Protein AF-A0A5B7E4V7-F1 (afdb_monomer)

Foldseek 3Di:
DDDDDDDDDDPPPVPPALFAPDAQDPVLLVLLLVVLVVCVVLPDLQSLLLSLLLCVLSVHDDPPLVVSLVSLQVLDDQPDALQSLLSSLSSCVSSVRQHAQDPNNLVRLVVLLAAPHALVSLLSSLNSCLSNVHDDPLVSSLVNLVNNCVVPVALQSLLSSLSSLLSDDDDPVVSLVCLVVSLVQWDDDPVQATDHPVAQQSLLSSVLSQCSNCVSVVHDRPADSSHVNRHLNRNVVVSVVDSRSSSRHDSVNRDPPDSHPPPDPPDDDD

Mean predicted aligned error: 9.3 Å

Sequence (270 aa):
MGARALVILALLGVSSALSPSTYLTPGDKERLKLVLEPAWSLSDLAQVLYASAGYKHLGQPIPNVQGVCNFVKSSVSDGVTVETLFLASSAGKALGCPIEASASSVQAVSEAIREGASSQELFHAVTAASNLGVDLDAAKVLRATQMALKKDDSVLSLGYAFHVGAQLRGEVGSIFERIEDAVVQADEVDGRMLQFEGGLSITALVLSGAYKLAEASNKAPPIKPDQAVKFANYLMSRKFHVPVAITLASNVAVSAEAPQVQVSEDFCYS

Secondary structure (DSSP, 8-state):
--------------------S----HHHHHHHHHHHGGGGG---HHHHHHHHHHHHHHTPPPTTHHHHHHHHHHT--TT--HHHHHHHHHHHHHHT-PPP--HHHHHHHHHHSSTT--HHHHHHHHHHHHHTTPPP-HHHHHHHHHHHHHH--SHHHHHHHHHHHTT-SS--HHHHTHHHHHHTTPEEETTTEEE-TTHHHHHHHHHHHHHHHHHHTTS--S--HHHHHHHHHHHHHTGGG-SSHHHH--GGGT-TT--S-------S--

pLDDT: mean 82.18, std 21.37, range [21.05, 98.56]

Solvent-accessible surface area (backbone atoms only — not comparable to full-atom values): 15430 Å² total; per-residue (Å²): 140,84,82,86,80,84,86,79,81,79,80,79,72,79,77,77,71,85,55,52,88,67,79,86,47,75,69,53,51,51,54,46,48,62,72,36,53,69,28,77,73,70,83,46,63,64,47,37,24,34,28,39,32,32,30,58,67,69,73,44,85,72,76,62,55,66,61,52,42,50,53,41,52,69,65,63,58,90,83,62,53,52,62,52,43,22,37,32,27,51,25,19,62,54,68,74,32,87,55,82,66,47,74,61,55,53,49,52,26,56,65,47,58,37,74,84,35,49,29,62,54,36,30,31,16,52,51,21,28,56,59,45,69,48,88,73,60,44,69,62,51,49,52,18,46,55,52,18,44,73,77,41,71,48,60,63,34,47,15,28,42,25,50,43,49,35,71,49,80,75,94,45,62,85,61,57,62,45,44,43,64,44,58,73,62,44,46,75,47,96,89,57,22,35,40,33,81,82,39,68,54,41,35,22,39,28,52,28,10,36,50,45,27,16,57,66,66,77,45,82,53,79,62,55,73,70,55,50,31,14,33,45,31,40,57,53,77,42,62,90,75,52,67,61,32,51,50,45,42,50,73,90,80,69,55,83,91,55,84,54,89,69,91,66,85,82,87,71,90,131

Structure (mmCIF, N/CA/C/O backbone):
data_AF-A0A5B7E4V7-F1
#
_entry.id   AF-A0A5B7E4V7-F1
#
loop_
_atom_site.group_PDB
_atom_site.id
_atom_site.type_symbol
_atom_site.label_atom_id
_atom_site.label_alt_id
_atom_site.label_comp_id
_atom_site.label_asym_id
_atom_site.label_entity_id
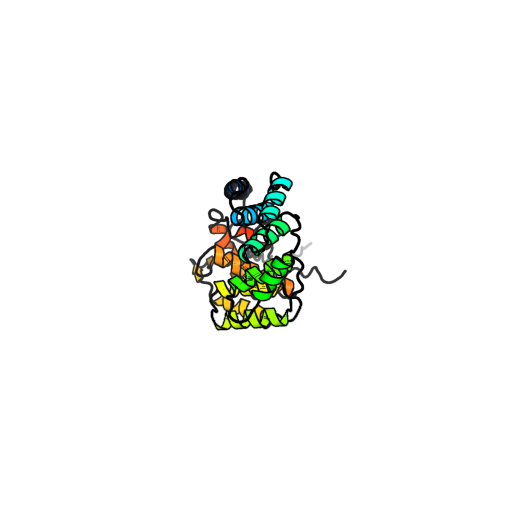_atom_site.label_seq_id
_atom_site.pdbx_PDB_ins_code
_atom_site.Cartn_x
_atom_site.Cartn_y
_atom_site.Cartn_z
_atom_site.occupancy
_atom_site.B_iso_or_equiv
_atom_site.auth_seq_id
_atom_site.auth_comp_id
_atom_site.auth_asym_id
_atom_site.auth_atom_id
_atom_site.pdbx_PDB_model_num
ATOM 1 N N . MET A 1 1 ? 60.991 -33.009 -26.012 1.00 41.84 1 MET A N 1
ATOM 2 C CA . MET A 1 1 ? 60.466 -31.630 -26.131 1.00 41.84 1 MET A CA 1
ATOM 3 C C . MET A 1 1 ? 59.353 -31.654 -27.162 1.00 41.84 1 MET A C 1
ATOM 5 O O . MET A 1 1 ? 59.584 -32.151 -28.251 1.00 41.84 1 MET A O 1
ATOM 9 N N . GLY A 1 2 ? 58.153 -31.212 -26.799 1.00 38.31 2 GLY A N 1
ATOM 10 C CA . GLY A 1 2 ? 56.980 -31.221 -27.678 1.00 38.31 2 GLY A CA 1
ATOM 11 C C . GLY A 1 2 ? 55.739 -30.929 -26.849 1.00 38.31 2 GLY A C 1
ATOM 12 O O . GLY A 1 2 ? 55.068 -31.844 -26.386 1.00 38.31 2 GLY A O 1
ATOM 13 N N . ALA A 1 3 ? 55.552 -29.651 -26.531 1.00 41.19 3 ALA A N 1
ATOM 14 C CA . ALA A 1 3 ? 54.543 -29.165 -25.605 1.00 41.19 3 ALA A CA 1
ATOM 15 C C . ALA A 1 3 ? 53.118 -29.389 -26.135 1.00 41.19 3 ALA A C 1
ATOM 17 O O . ALA A 1 3 ? 52.818 -29.151 -27.302 1.00 41.19 3 ALA A O 1
ATOM 18 N N . ARG A 1 4 ? 52.252 -29.825 -25.219 1.00 47.44 4 ARG A N 1
ATOM 19 C CA . ARG A 1 4 ? 50.795 -29.883 -25.342 1.00 47.44 4 ARG A CA 1
ATOM 20 C C . ARG A 1 4 ? 50.240 -28.477 -25.593 1.00 47.44 4 ARG A C 1
ATOM 22 O O . ARG A 1 4 ? 50.533 -27.578 -24.811 1.00 47.44 4 ARG A O 1
ATOM 29 N N . ALA A 1 5 ? 49.383 -28.312 -26.594 1.00 44.31 5 ALA A N 1
ATOM 30 C CA . ALA A 1 5 ? 48.524 -27.137 -26.722 1.00 44.31 5 ALA A CA 1
ATOM 31 C C . ALA A 1 5 ? 47.062 -27.602 -26.761 1.00 44.31 5 ALA A C 1
ATOM 33 O O . ALA A 1 5 ? 46.533 -27.971 -27.805 1.00 44.31 5 ALA A O 1
ATOM 34 N N . LEU A 1 6 ? 46.436 -27.641 -25.582 1.00 44.75 6 LEU A N 1
ATOM 35 C CA . LEU A 1 6 ? 44.986 -27.720 -25.426 1.00 44.75 6 LEU A CA 1
ATOM 36 C C . LEU A 1 6 ? 44.428 -26.317 -25.680 1.00 44.75 6 LEU A C 1
ATOM 38 O O . LEU A 1 6 ? 44.678 -25.401 -24.899 1.00 44.75 6 LEU A O 1
ATOM 42 N N . VAL A 1 7 ? 43.688 -26.145 -26.772 1.00 45.53 7 VAL A N 1
ATOM 43 C CA . VAL A 1 7 ? 42.907 -24.931 -27.025 1.00 45.53 7 VAL A CA 1
ATOM 44 C C . VAL A 1 7 ? 41.609 -25.053 -26.227 1.00 45.53 7 VAL A C 1
ATOM 46 O O . VAL A 1 7 ? 40.693 -25.765 -26.627 1.00 45.53 7 VAL A O 1
ATOM 49 N N . ILE A 1 8 ? 41.546 -24.392 -25.070 1.00 47.69 8 ILE A N 1
ATOM 50 C CA . ILE A 1 8 ? 40.303 -24.184 -24.321 1.00 47.69 8 ILE A CA 1
ATOM 51 C C . ILE A 1 8 ? 39.693 -22.883 -24.846 1.00 47.69 8 ILE A C 1
ATOM 53 O O . ILE A 1 8 ? 40.168 -21.793 -24.534 1.00 47.69 8 ILE A O 1
ATOM 57 N N . LEU A 1 9 ? 38.664 -23.002 -25.684 1.00 46.16 9 LEU A N 1
ATOM 58 C CA . LEU A 1 9 ? 37.866 -21.870 -26.141 1.00 46.16 9 LEU A CA 1
ATOM 59 C C . LEU A 1 9 ? 36.923 -21.466 -24.996 1.00 46.16 9 LEU A C 1
ATOM 61 O O . LEU A 1 9 ? 35.917 -22.128 -24.745 1.00 46.16 9 LEU A O 1
ATOM 65 N N . ALA A 1 10 ? 37.278 -20.412 -24.262 1.00 47.72 10 ALA A N 1
ATOM 66 C CA . ALA A 1 10 ? 36.419 -19.832 -23.239 1.00 47.72 10 ALA A CA 1
ATOM 67 C C . ALA A 1 10 ? 35.203 -19.168 -23.908 1.00 47.72 10 ALA A C 1
ATOM 69 O O . ALA A 1 10 ? 35.312 -18.102 -24.513 1.00 47.72 10 ALA A O 1
ATOM 70 N N . LEU A 1 11 ? 34.037 -19.808 -23.795 1.00 43.06 11 LEU A N 1
ATOM 71 C CA . LEU A 1 11 ? 32.738 -19.179 -24.016 1.00 43.06 11 LEU A CA 1
ATOM 72 C C . LEU A 1 11 ? 32.536 -18.119 -22.925 1.00 43.06 11 LEU A C 1
ATOM 74 O O . LEU A 1 11 ? 31.994 -18.400 -21.859 1.00 43.06 11 LEU A O 1
ATOM 78 N N . LEU A 1 12 ? 32.983 -16.891 -23.188 1.00 44.53 12 LEU A N 1
ATOM 79 C CA . LEU A 1 12 ? 32.498 -15.707 -22.485 1.00 44.53 12 LEU A CA 1
ATOM 80 C C . LEU A 1 12 ? 31.056 -15.470 -22.945 1.00 44.53 12 LEU A C 1
ATOM 82 O O . LEU A 1 12 ? 30.785 -14.650 -23.820 1.00 44.53 12 LEU A O 1
ATOM 86 N N . GLY A 1 13 ? 30.126 -16.248 -22.391 1.00 45.84 13 GLY A N 1
ATOM 87 C CA . GLY A 1 13 ? 28.720 -15.890 -22.416 1.00 45.84 13 GLY A CA 1
ATOM 88 C C . GLY A 1 13 ? 28.590 -14.569 -21.677 1.00 45.84 13 GLY A C 1
ATOM 89 O O . GLY A 1 13 ? 28.833 -14.509 -20.474 1.00 45.84 13 GLY A O 1
ATOM 90 N N . VAL A 1 14 ? 28.268 -13.501 -22.404 1.00 43.84 14 VAL A N 1
ATOM 91 C CA . VAL A 1 14 ? 27.880 -12.231 -21.797 1.00 43.84 14 VAL A CA 1
ATOM 92 C C . VAL A 1 14 ? 26.582 -12.533 -21.059 1.00 43.84 14 VAL A C 1
ATOM 94 O O . VAL A 1 14 ? 25.518 -12.617 -21.668 1.00 43.84 14 VAL A O 1
ATOM 97 N N . SER A 1 15 ? 26.669 -12.805 -19.760 1.00 43.03 15 SER A N 1
ATOM 98 C CA . SER A 1 15 ? 25.505 -12.833 -18.894 1.00 43.03 15 SER A CA 1
ATOM 99 C C . SER A 1 15 ? 24.959 -11.412 -18.890 1.00 43.03 15 SER A C 1
ATOM 101 O O . SER A 1 15 ? 25.423 -10.541 -18.157 1.00 43.03 15 SER A O 1
ATOM 103 N N . SER A 1 16 ? 24.011 -11.137 -19.785 1.00 47.19 16 SER A N 1
ATOM 104 C CA . SER A 1 16 ? 23.181 -9.945 -19.700 1.00 47.19 16 SER A CA 1
ATOM 105 C C . SER A 1 16 ? 22.380 -10.084 -18.414 1.00 47.19 16 SER A C 1
ATOM 107 O O . SER A 1 16 ? 21.319 -10.704 -18.394 1.00 47.19 16 SER A O 1
ATOM 109 N N . ALA A 1 17 ? 22.946 -9.601 -17.309 1.00 57.88 17 ALA A N 1
ATOM 110 C CA . ALA A 1 17 ? 22.232 -9.518 -16.054 1.00 57.88 17 ALA A CA 1
ATOM 111 C C . ALA A 1 17 ? 20.962 -8.702 -16.318 1.00 57.88 17 ALA A C 1
ATOM 113 O O . ALA A 1 17 ? 21.030 -7.599 -16.863 1.00 57.88 17 ALA A O 1
ATOM 114 N N . LEU A 1 18 ? 19.809 -9.283 -15.988 1.00 58.91 18 LEU A N 1
ATOM 115 C CA . LEU A 1 18 ? 18.517 -8.609 -15.998 1.00 58.91 18 LEU A CA 1
ATOM 116 C C . LEU A 1 18 ? 18.552 -7.526 -14.913 1.00 58.91 18 LEU A C 1
ATOM 118 O O . LEU A 1 18 ? 18.171 -7.767 -13.771 1.00 58.91 18 LEU A O 1
ATOM 122 N N . SER A 1 19 ? 19.081 -6.354 -15.257 1.00 65.50 19 SER A N 1
ATOM 123 C CA . SER A 1 19 ? 19.175 -5.202 -14.368 1.00 65.50 19 SER A CA 1
ATOM 124 C C . SER A 1 19 ? 18.366 -4.023 -14.917 1.00 65.50 19 SER A C 1
ATOM 126 O O . SER A 1 19 ? 18.231 -3.869 -16.136 1.00 65.50 19 SER A O 1
ATOM 128 N N . PRO A 1 20 ? 17.797 -3.181 -14.035 1.00 73.12 20 PRO A N 1
ATOM 129 C CA . PRO A 1 20 ? 17.151 -1.947 -14.457 1.00 73.12 20 PRO A CA 1
ATOM 130 C C . PRO A 1 20 ? 18.110 -1.049 -15.246 1.00 73.12 20 PRO A C 1
ATOM 132 O O . PRO A 1 20 ? 19.308 -0.987 -14.968 1.00 73.12 20 PRO A O 1
ATOM 135 N N . SER A 1 21 ? 17.576 -0.281 -16.195 1.00 73.94 21 SER A N 1
ATOM 136 C CA . SER A 1 21 ? 18.364 0.599 -17.066 1.00 73.94 21 SER A CA 1
ATOM 137 C C . SER A 1 21 ? 18.964 1.811 -16.343 1.00 73.94 21 SER A C 1
ATOM 139 O O . SER A 1 21 ? 19.786 2.527 -16.911 1.00 73.94 21 SER A O 1
ATOM 141 N N . THR A 1 22 ? 18.521 2.103 -15.118 1.00 76.25 22 THR A N 1
ATOM 142 C CA . THR A 1 22 ? 19.027 3.199 -14.282 1.00 76.25 22 THR A CA 1
ATOM 143 C C . THR A 1 22 ? 18.689 2.961 -12.804 1.00 76.25 22 THR A C 1
ATOM 145 O O . THR A 1 22 ? 17.877 2.098 -12.479 1.00 76.25 22 THR A O 1
ATOM 148 N N . TYR A 1 23 ? 19.297 3.741 -11.911 1.00 74.88 23 TYR A N 1
ATOM 149 C CA . TYR A 1 23 ? 19.128 3.672 -10.456 1.00 74.88 23 TYR A CA 1
ATOM 150 C C . TYR A 1 23 ? 19.022 5.082 -9.847 1.00 74.88 23 TYR A C 1
ATOM 152 O O . TYR A 1 23 ? 19.273 6.087 -10.520 1.00 74.88 23 TYR A O 1
ATOM 160 N N . LEU A 1 24 ? 18.621 5.169 -8.573 1.00 76.31 24 LEU A N 1
ATOM 161 C CA . L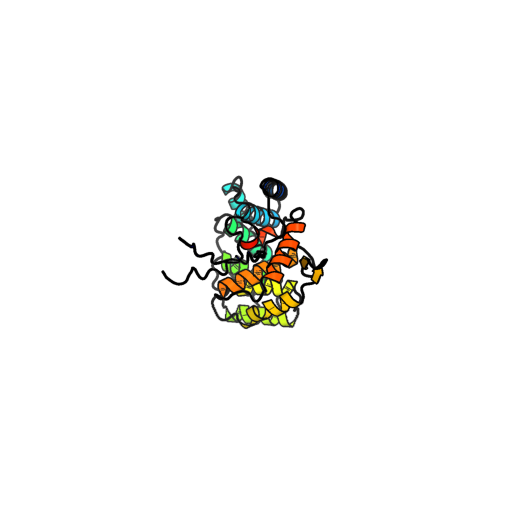EU A 1 24 ? 18.560 6.440 -7.845 1.00 76.31 24 LEU A CA 1
ATOM 162 C C . LEU A 1 24 ? 19.970 6.903 -7.470 1.00 76.31 24 LEU A C 1
ATOM 164 O O . LEU A 1 24 ? 20.657 6.270 -6.668 1.00 76.31 24 LEU A O 1
ATOM 168 N N . THR A 1 25 ? 20.389 8.034 -8.026 1.00 83.12 25 THR A N 1
ATOM 169 C CA . THR A 1 25 ? 21.641 8.698 -7.648 1.00 83.12 25 THR A CA 1
ATOM 170 C C . THR A 1 25 ? 21.480 9.457 -6.322 1.00 83.12 25 THR A C 1
ATOM 172 O O . THR A 1 25 ? 20.354 9.761 -5.919 1.00 83.12 25 THR A O 1
ATOM 175 N N . PRO A 1 26 ? 22.576 9.839 -5.639 1.00 83.94 26 PRO A N 1
ATOM 176 C CA . PRO A 1 26 ? 22.493 10.729 -4.479 1.00 83.94 26 PRO A CA 1
ATOM 177 C C . PRO A 1 26 ? 21.735 12.036 -4.767 1.00 83.94 26 PRO A C 1
ATOM 179 O O . PRO A 1 26 ? 20.928 12.469 -3.951 1.00 83.94 26 PRO A O 1
ATOM 182 N N . GLY A 1 27 ? 21.920 12.619 -5.958 1.00 85.06 27 GLY A N 1
ATOM 183 C CA . GLY A 1 27 ? 21.176 13.808 -6.386 1.00 85.06 27 GLY A CA 1
ATOM 184 C C . GLY A 1 27 ? 19.677 13.547 -6.577 1.00 85.06 27 GLY A C 1
ATOM 185 O O . GLY A 1 27 ? 18.858 14.393 -6.222 1.00 85.06 27 GLY A O 1
ATOM 186 N N . ASP A 1 28 ? 19.299 12.360 -7.068 1.00 82.12 28 ASP A N 1
ATOM 187 C CA . ASP A 1 28 ? 17.889 11.960 -7.134 1.00 82.12 28 ASP A CA 1
ATOM 188 C C . ASP A 1 28 ? 17.278 11.871 -5.730 1.00 82.12 28 ASP A C 1
ATOM 190 O O . ASP A 1 28 ? 16.178 12.379 -5.523 1.00 82.12 28 ASP A O 1
ATOM 194 N N . LYS A 1 29 ? 17.996 11.276 -4.766 1.00 82.44 29 LYS A N 1
ATOM 195 C CA . LYS A 1 29 ? 17.550 11.168 -3.367 1.00 82.44 29 LYS A CA 1
ATOM 196 C C . LYS A 1 29 ? 17.362 12.539 -2.714 1.00 82.44 29 LYS A C 1
ATOM 198 O O . LYS A 1 29 ? 16.340 12.750 -2.068 1.00 82.44 29 LYS A O 1
ATOM 203 N N . GLU A 1 30 ? 18.287 13.476 -2.927 1.00 86.12 30 GLU A N 1
ATOM 204 C CA . GLU A 1 30 ? 18.155 14.838 -2.389 1.00 86.12 30 GLU A CA 1
ATOM 205 C C . GLU A 1 30 ? 16.948 15.562 -2.990 1.00 86.12 30 GLU A C 1
ATOM 207 O O . GLU A 1 30 ? 16.149 16.158 -2.276 1.00 86.12 30 GLU A O 1
ATOM 212 N N . ARG A 1 31 ? 16.735 15.449 -4.303 1.00 84.25 31 ARG A N 1
ATOM 213 C CA . ARG A 1 31 ? 15.563 16.057 -4.940 1.00 84.25 31 ARG A CA 1
ATOM 214 C C . ARG A 1 31 ? 14.250 15.447 -4.438 1.00 84.25 31 ARG A C 1
ATOM 216 O O . ARG A 1 31 ? 13.274 16.169 -4.267 1.00 84.25 31 ARG A O 1
ATOM 223 N N . LEU A 1 32 ? 14.206 14.134 -4.213 1.00 83.62 32 LEU A N 1
ATOM 224 C CA . LEU A 1 32 ? 13.035 13.462 -3.638 1.00 83.62 32 LEU A CA 1
ATOM 225 C C . LEU A 1 32 ? 12.760 13.932 -2.210 1.00 83.62 32 LEU A C 1
ATOM 227 O O . LEU A 1 32 ? 11.612 14.195 -1.868 1.00 83.62 32 LEU A O 1
ATOM 231 N N . LYS A 1 33 ? 13.810 14.110 -1.406 1.00 86.31 33 LYS A N 1
ATOM 232 C CA . LYS A 1 33 ? 13.705 14.718 -0.080 1.00 86.31 33 LYS A CA 1
ATOM 233 C C . LYS A 1 33 ? 13.094 16.124 -0.161 1.00 86.31 33 LYS A C 1
ATOM 235 O O . LYS A 1 33 ? 12.119 16.370 0.538 1.00 86.31 33 LYS A O 1
ATOM 240 N N . LEU A 1 34 ? 13.566 16.994 -1.062 1.00 88.44 34 LEU A N 1
ATOM 241 C CA . LEU A 1 34 ? 13.011 18.349 -1.251 1.00 88.44 34 LEU A CA 1
ATOM 242 C C . LEU A 1 34 ? 11.511 18.350 -1.604 1.00 88.44 34 LEU A C 1
ATOM 244 O O . LEU A 1 34 ? 10.788 19.263 -1.222 1.00 88.44 34 LEU A O 1
ATOM 248 N N . VAL A 1 35 ? 11.021 17.329 -2.316 1.00 85.31 35 VAL A N 1
ATOM 249 C CA . VAL A 1 35 ? 9.583 17.177 -2.619 1.00 85.31 35 VAL A CA 1
ATOM 250 C C . VAL A 1 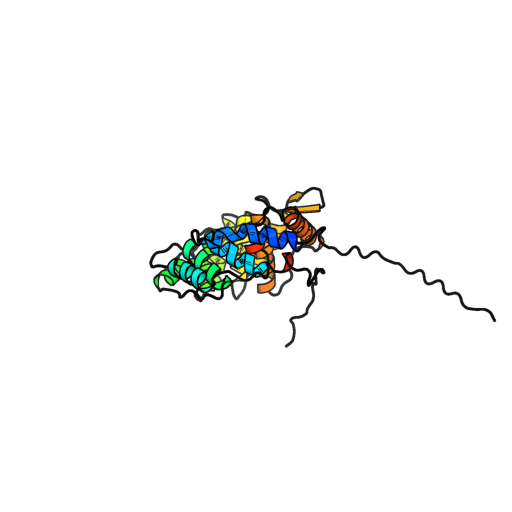35 ? 8.765 16.852 -1.363 1.00 85.31 35 VAL A C 1
ATOM 252 O O . VAL A 1 35 ? 7.595 17.217 -1.284 1.00 85.31 35 VAL A O 1
ATOM 255 N N . LEU A 1 36 ? 9.369 16.171 -0.390 1.00 88.00 36 LEU A N 1
ATOM 256 C CA . LEU A 1 36 ? 8.727 15.747 0.855 1.00 88.00 36 LEU A CA 1
ATOM 257 C C . LEU A 1 36 ? 8.867 16.784 1.983 1.00 88.00 36 LEU A C 1
ATOM 259 O O . LEU A 1 36 ? 8.077 16.761 2.922 1.00 88.00 36 LEU A O 1
ATOM 263 N N . GLU A 1 37 ? 9.830 17.707 1.892 1.00 90.62 37 GLU A N 1
ATOM 264 C CA . GLU A 1 37 ? 10.073 18.755 2.896 1.00 90.62 37 GLU A CA 1
ATOM 265 C C . GLU A 1 37 ? 8.847 19.611 3.268 1.00 90.62 37 GLU A C 1
ATOM 267 O O . GLU A 1 37 ? 8.680 19.888 4.460 1.00 90.62 37 GLU A O 1
ATOM 272 N N . PRO A 1 38 ? 7.957 20.005 2.332 1.00 90.88 38 PRO A N 1
ATOM 273 C CA . PRO A 1 38 ? 6.777 20.800 2.670 1.00 90.88 38 PRO A CA 1
ATOM 274 C C . PRO A 1 38 ? 5.846 20.140 3.693 1.00 90.88 38 PRO A C 1
ATOM 276 O O . PRO A 1 38 ? 5.180 20.853 4.437 1.00 90.88 38 PRO A O 1
ATOM 279 N N . ALA A 1 39 ? 5.832 18.805 3.792 1.00 91.25 39 ALA A N 1
ATOM 280 C CA . ALA A 1 39 ? 4.997 18.083 4.753 1.00 91.25 39 ALA A CA 1
ATOM 281 C C . ALA A 1 39 ? 5.331 18.421 6.217 1.00 91.25 39 ALA A C 1
ATOM 283 O O . ALA A 1 39 ? 4.497 18.255 7.110 1.00 91.25 39 ALA A O 1
ATOM 284 N N . TRP A 1 40 ? 6.543 18.920 6.479 1.00 94.25 40 TRP A N 1
ATOM 285 C CA . TRP A 1 40 ? 6.998 19.291 7.819 1.00 94.25 40 TRP A CA 1
ATOM 286 C C . TRP A 1 40 ? 6.436 20.625 8.319 1.00 94.25 40 TRP A C 1
ATOM 288 O O . TRP A 1 40 ? 6.704 21.000 9.458 1.00 94.25 40 TRP A O 1
ATOM 298 N N . SER A 1 41 ? 5.604 21.305 7.520 1.00 94.56 41 SER A N 1
ATOM 299 C CA . SER A 1 41 ? 4.704 22.354 8.016 1.00 94.56 41 SER A CA 1
ATOM 300 C C . SER A 1 41 ? 3.603 21.809 8.934 1.00 94.56 41 SER A C 1
ATOM 302 O O . SER A 1 41 ? 2.964 22.595 9.631 1.00 94.56 41 SER A O 1
ATOM 304 N N . LEU A 1 42 ? 3.377 20.486 8.932 1.00 95.31 42 LEU A N 1
ATOM 305 C CA . LEU A 1 42 ? 2.364 19.795 9.736 1.00 95.31 42 LEU A CA 1
ATOM 306 C C . LEU A 1 42 ? 0.944 20.339 9.505 1.00 95.31 42 LEU A C 1
ATOM 308 O O . LEU A 1 42 ? 0.171 20.512 10.442 1.00 95.31 42 LEU A O 1
ATOM 312 N N . SER A 1 43 ? 0.601 20.628 8.247 1.00 93.50 43 SER A N 1
ATOM 313 C CA . SER A 1 43 ? -0.734 21.108 7.859 1.00 93.50 43 SER A CA 1
ATOM 314 C C . SER A 1 43 ? -1.645 20.026 7.277 1.00 93.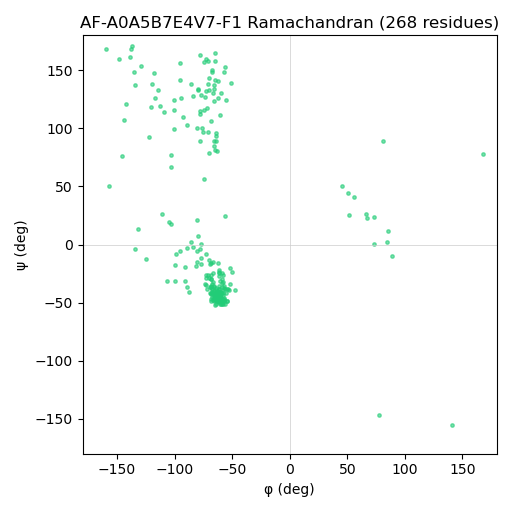50 43 SER A C 1
ATOM 316 O O . SER A 1 43 ? -2.852 20.230 7.200 1.00 93.50 43 SER A O 1
ATOM 318 N N . ASP A 1 44 ? -1.084 18.897 6.838 1.00 90.75 44 ASP A N 1
ATOM 319 C CA . ASP A 1 44 ? -1.813 17.835 6.144 1.00 90.75 44 ASP A CA 1
ATOM 320 C C . ASP A 1 44 ? -1.297 16.454 6.575 1.00 90.75 44 ASP A C 1
ATOM 322 O O . ASP A 1 44 ? -0.114 16.136 6.436 1.00 90.75 44 ASP A O 1
ATOM 326 N N . LEU A 1 45 ? -2.191 15.626 7.119 1.00 91.75 45 LEU A N 1
ATOM 327 C CA . LEU A 1 45 ? -1.839 14.316 7.664 1.00 91.75 45 LEU A CA 1
ATOM 328 C C . LEU A 1 45 ? -1.396 13.319 6.582 1.00 91.75 45 LEU A C 1
ATOM 330 O O . LEU A 1 45 ? -0.510 12.503 6.837 1.00 91.75 45 LEU A O 1
ATOM 334 N N . ALA A 1 46 ? -1.968 13.389 5.377 1.00 88.94 46 ALA A N 1
ATOM 335 C CA . ALA A 1 46 ? -1.572 12.522 4.273 1.00 88.94 46 ALA A CA 1
ATOM 336 C C . ALA A 1 46 ? -0.157 12.869 3.794 1.00 88.94 46 ALA A C 1
ATOM 338 O O . ALA A 1 46 ? 0.669 11.974 3.620 1.00 88.94 46 ALA A O 1
ATOM 339 N N . GLN A 1 47 ? 0.168 14.159 3.677 1.00 89.50 47 GLN A N 1
ATOM 340 C CA . GLN A 1 47 ? 1.531 14.603 3.381 1.00 89.50 47 GLN A CA 1
ATOM 341 C C . GLN A 1 47 ? 2.517 14.167 4.466 1.00 89.50 47 GLN A C 1
ATOM 343 O O . GLN A 1 47 ? 3.603 13.696 4.134 1.00 89.50 47 GLN A O 1
ATOM 348 N N . VAL A 1 48 ? 2.140 14.247 5.748 1.00 93.06 48 VAL A N 1
ATOM 349 C CA . VAL A 1 48 ? 2.979 13.764 6.859 1.00 93.06 48 VAL A CA 1
ATOM 350 C C . VAL A 1 48 ? 3.210 12.255 6.779 1.00 93.06 48 VAL A C 1
ATOM 352 O O . VAL A 1 48 ? 4.351 11.819 6.950 1.00 93.06 48 VAL A O 1
ATOM 355 N N . LEU A 1 49 ? 2.186 11.447 6.478 1.00 91.12 49 LEU A N 1
ATOM 356 C CA . LEU A 1 49 ? 2.363 10.014 6.218 1.00 91.12 49 LEU A CA 1
ATOM 357 C C . LEU A 1 49 ? 3.366 9.794 5.080 1.00 91.12 49 LEU A C 1
ATOM 359 O O . LEU A 1 49 ? 4.330 9.040 5.239 1.00 91.12 49 LEU A O 1
ATOM 363 N N . TYR A 1 50 ? 3.161 10.465 3.946 1.00 87.06 50 TYR A N 1
ATOM 364 C CA . TYR A 1 50 ? 4.003 10.275 2.773 1.00 87.06 50 TYR A CA 1
ATOM 365 C C . TYR A 1 50 ? 5.450 10.709 3.013 1.00 87.06 50 TYR A C 1
ATOM 367 O O . TYR A 1 50 ? 6.379 9.987 2.656 1.00 87.06 50 TYR A O 1
ATOM 375 N N . ALA A 1 51 ? 5.669 11.835 3.683 1.00 90.62 51 ALA A N 1
ATOM 376 C CA . ALA A 1 51 ? 7.006 12.284 4.036 1.00 90.62 51 ALA A CA 1
ATOM 377 C C . ALA A 1 51 ? 7.667 11.370 5.072 1.00 90.62 51 ALA A C 1
ATOM 379 O O . ALA A 1 51 ? 8.842 11.049 4.923 1.00 90.62 51 ALA A O 1
ATOM 380 N N . SER A 1 52 ? 6.921 10.864 6.060 1.00 90.31 52 SER A N 1
ATOM 381 C CA . SER A 1 52 ? 7.453 9.940 7.073 1.00 90.31 52 SER A CA 1
ATOM 382 C C . SER A 1 52 ? 7.911 8.619 6.456 1.00 90.31 52 SER A C 1
ATOM 384 O O . SER A 1 52 ? 9.032 8.169 6.701 1.00 90.31 52 SER A O 1
ATOM 386 N N . ALA A 1 53 ? 7.077 8.011 5.607 1.00 86.12 53 ALA A N 1
ATOM 387 C CA . ALA A 1 53 ? 7.448 6.802 4.877 1.00 86.12 53 ALA A CA 1
ATOM 388 C C . ALA A 1 53 ? 8.588 7.081 3.884 1.00 86.12 53 ALA A C 1
ATOM 390 O O . ALA A 1 53 ? 9.561 6.330 3.822 1.00 86.12 53 ALA A O 1
ATOM 391 N N . GLY A 1 54 ? 8.515 8.194 3.151 1.00 85.19 54 GLY A N 1
ATOM 392 C CA . GLY A 1 54 ? 9.512 8.550 2.151 1.00 85.19 54 GLY A CA 1
ATOM 393 C C . GLY A 1 54 ? 10.898 8.810 2.728 1.00 85.19 54 GLY A C 1
ATOM 394 O O . GLY A 1 54 ? 11.877 8.266 2.224 1.00 85.19 54 GLY A O 1
ATOM 395 N N . TYR A 1 55 ? 10.994 9.550 3.832 1.00 89.06 55 TYR A N 1
ATOM 396 C CA . TYR A 1 55 ? 12.259 9.760 4.535 1.00 89.06 55 TYR A CA 1
ATOM 397 C C . TYR A 1 55 ? 12.856 8.444 5.029 1.00 89.06 55 TYR A C 1
ATOM 399 O O . TYR A 1 55 ? 14.050 8.215 4.841 1.00 89.06 55 TYR A O 1
ATOM 407 N N . LYS A 1 56 ? 12.026 7.542 5.570 1.00 85.19 56 LYS A N 1
ATOM 408 C CA . LYS A 1 56 ? 12.467 6.207 5.990 1.00 85.19 56 LYS A CA 1
ATOM 409 C C . LYS A 1 56 ? 13.071 5.414 4.826 1.00 85.19 56 LYS A C 1
ATOM 411 O O . LYS A 1 56 ? 14.169 4.885 4.971 1.00 85.19 56 LYS A O 1
ATOM 416 N N . HIS A 1 57 ? 12.413 5.380 3.666 1.00 81.00 57 HIS A N 1
ATOM 417 C CA . HIS A 1 57 ? 12.933 4.694 2.473 1.00 81.00 57 HIS A CA 1
ATOM 418 C C . HIS A 1 57 ? 14.177 5.366 1.872 1.00 81.00 57 HIS A C 1
ATOM 420 O O . HIS A 1 57 ? 15.032 4.691 1.302 1.00 81.00 57 HIS A O 1
ATOM 426 N N . LEU A 1 58 ? 14.313 6.687 2.015 1.00 83.69 58 LEU A N 1
ATOM 427 C CA . LEU A 1 58 ? 15.497 7.432 1.583 1.00 83.69 58 LEU A CA 1
ATOM 428 C C . LEU A 1 58 ? 16.670 7.345 2.576 1.00 83.69 58 LEU A C 1
ATOM 430 O O . LEU A 1 58 ? 17.751 7.853 2.266 1.00 83.69 58 LEU A O 1
ATOM 434 N N . GLY A 1 59 ? 16.477 6.730 3.750 1.00 84.12 59 GLY A N 1
ATOM 435 C CA . GLY A 1 59 ? 17.466 6.703 4.831 1.00 84.12 59 GLY A CA 1
ATOM 436 C C . GLY A 1 59 ? 17.732 8.085 5.438 1.00 84.12 59 GLY A C 1
ATOM 437 O O . GLY A 1 59 ? 18.829 8.342 5.927 1.00 84.12 59 GLY A O 1
ATOM 438 N N . GLN A 1 60 ? 16.758 8.995 5.357 1.00 85.44 60 GLN A N 1
ATOM 439 C CA . GLN A 1 60 ? 16.863 10.368 5.846 1.00 85.44 60 GLN A CA 1
ATOM 440 C C . GLN A 1 60 ? 16.277 10.492 7.258 1.00 85.44 60 GLN A C 1
ATOM 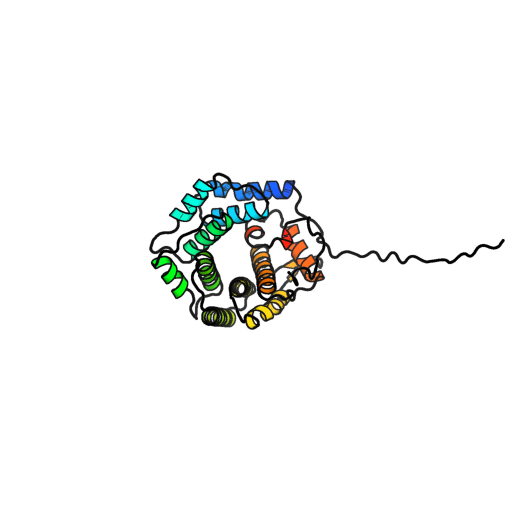442 O O . GLN A 1 60 ? 15.232 9.901 7.544 1.00 85.44 60 GLN A O 1
ATOM 447 N N . PRO A 1 61 ? 16.895 11.290 8.145 1.00 90.25 61 PRO A N 1
ATOM 448 C CA . PRO A 1 61 ? 16.335 11.551 9.462 1.00 90.25 61 PRO A CA 1
ATOM 449 C C . PRO A 1 61 ? 15.084 12.427 9.345 1.00 90.25 61 PRO A C 1
ATOM 451 O O . PRO A 1 61 ? 15.091 13.456 8.668 1.00 90.25 61 PRO A O 1
ATOM 454 N N . ILE A 1 62 ? 14.015 12.036 10.034 1.00 90.38 62 ILE A N 1
ATOM 455 C CA . ILE A 1 62 ? 12.787 12.832 10.107 1.00 90.38 62 ILE A CA 1
ATOM 456 C C . ILE A 1 62 ? 13.039 14.045 11.023 1.00 90.38 62 ILE A C 1
ATOM 458 O O . ILE A 1 62 ? 13.497 13.865 12.156 1.00 90.38 62 ILE A O 1
ATOM 462 N N . PRO A 1 63 ? 12.765 15.283 10.574 1.00 92.38 63 PRO A N 1
ATOM 463 C CA . PRO A 1 63 ? 12.953 16.469 11.401 1.00 92.38 63 PRO A CA 1
ATOM 464 C C . PRO A 1 63 ? 11.914 16.526 12.526 1.00 92.38 63 PRO A C 1
ATOM 466 O O . PRO A 1 63 ? 10.755 16.178 12.326 1.00 92.38 63 PRO A O 1
ATOM 469 N N . ASN A 1 64 ? 12.323 17.000 13.709 1.00 93.31 64 ASN A N 1
ATOM 470 C CA . ASN A 1 64 ? 11.440 17.214 14.866 1.00 93.31 64 ASN A CA 1
ATOM 471 C C . ASN A 1 64 ? 10.481 16.034 15.146 1.00 93.31 64 ASN A C 1
ATOM 473 O O . ASN A 1 64 ? 9.276 16.232 15.297 1.00 93.31 64 ASN A O 1
ATOM 477 N N . VAL A 1 65 ? 11.006 14.804 15.220 1.00 92.75 65 VAL A N 1
ATOM 478 C CA . VAL A 1 65 ? 10.203 13.571 15.380 1.00 92.75 65 VAL A CA 1
ATOM 479 C C . VAL A 1 65 ? 9.144 13.694 16.479 1.00 92.75 65 VAL A C 1
ATOM 481 O O . VAL A 1 65 ? 8.014 13.254 16.288 1.00 92.75 65 VAL A O 1
ATOM 484 N N . GLN A 1 66 ? 9.468 14.341 17.604 1.00 93.88 66 GLN A N 1
ATOM 485 C CA . GLN A 1 66 ? 8.514 14.548 18.693 1.00 93.88 66 GLN A CA 1
ATOM 486 C C . GLN A 1 66 ? 7.347 15.461 18.290 1.00 93.88 66 GLN A C 1
ATOM 488 O O . GLN A 1 66 ? 6.198 15.136 18.579 1.00 93.88 66 GLN A O 1
ATOM 493 N N . GLY A 1 67 ? 7.615 16.582 17.613 1.00 96.12 67 GLY A N 1
ATOM 494 C CA . GLY A 1 67 ? 6.568 17.472 17.109 1.00 96.12 67 GLY A CA 1
ATOM 495 C C . GLY A 1 67 ? 5.693 16.804 16.051 1.00 96.12 67 GLY A C 1
ATOM 496 O O . GLY A 1 67 ? 4.471 16.913 16.122 1.00 96.12 67 GLY A O 1
ATOM 497 N N . VAL A 1 68 ? 6.300 16.040 15.134 1.00 96.25 68 VAL A N 1
ATOM 498 C CA . VAL A 1 68 ? 5.557 15.253 14.136 1.00 96.25 68 VAL A CA 1
ATOM 499 C C . VAL A 1 68 ? 4.675 14.207 14.825 1.00 96.25 68 VAL A C 1
ATOM 501 O O . VAL A 1 68 ? 3.486 14.112 14.538 1.00 96.25 68 VAL A O 1
ATOM 504 N N . CYS A 1 69 ? 5.224 13.461 15.786 1.00 96.31 69 CYS A N 1
ATOM 505 C CA . CYS A 1 69 ? 4.481 12.466 16.559 1.00 96.31 69 CYS A CA 1
ATOM 506 C C . CYS A 1 69 ? 3.308 13.096 17.326 1.00 96.31 69 CYS A C 1
ATOM 508 O O . CYS A 1 69 ? 2.208 12.547 17.319 1.00 96.31 69 CYS A O 1
ATOM 510 N N . ASN A 1 70 ? 3.505 14.270 17.934 1.00 96.44 70 ASN A N 1
ATOM 511 C CA . ASN A 1 70 ? 2.435 14.996 18.617 1.00 96.44 70 ASN A CA 1
ATOM 512 C C . ASN A 1 70 ? 1.313 15.398 17.646 1.00 96.44 70 ASN A C 1
ATOM 514 O O . ASN A 1 70 ? 0.148 15.202 17.977 1.00 96.44 70 ASN A O 1
ATOM 518 N N . PHE A 1 71 ? 1.653 15.893 16.451 1.00 96.62 71 PHE A N 1
ATOM 519 C CA . PHE A 1 71 ? 0.676 16.228 15.408 1.00 96.62 71 PHE A CA 1
ATOM 520 C C . PHE A 1 71 ? -0.130 15.003 14.942 1.00 96.62 71 PHE A C 1
ATOM 522 O O . PHE A 1 71 ? -1.358 15.057 14.833 1.00 96.62 71 PHE A O 1
ATOM 529 N N . VAL A 1 72 ? 0.547 13.872 14.714 1.00 95.88 72 VAL A N 1
ATOM 530 C CA . VAL A 1 72 ? -0.112 12.617 14.322 1.00 95.88 72 VAL A CA 1
ATOM 531 C C . VAL A 1 72 ? -1.058 12.140 15.426 1.00 95.88 72 VAL A C 1
ATOM 533 O O . VAL A 1 72 ? -2.209 11.816 15.143 1.00 95.88 72 VAL A O 1
ATOM 536 N N . LYS A 1 73 ? -0.618 12.159 16.691 1.00 95.44 73 LYS A N 1
ATOM 537 C CA . LYS A 1 73 ? -1.460 11.797 17.841 1.00 95.44 73 LYS A CA 1
ATOM 538 C C . LYS A 1 73 ? -2.666 12.722 17.996 1.00 95.44 73 LYS A C 1
ATOM 540 O O . LYS A 1 73 ? -3.767 12.229 18.202 1.00 95.44 73 LYS A O 1
ATOM 545 N N . SER A 1 74 ? -2.493 14.038 17.847 1.00 94.06 74 SER A N 1
ATOM 546 C CA . SER A 1 74 ? -3.604 14.995 17.956 1.00 94.06 74 SER A CA 1
ATOM 547 C C . SER A 1 74 ? -4.615 14.898 16.814 1.00 94.06 74 SER A C 1
ATOM 549 O O . SER A 1 74 ? -5.715 15.427 16.933 1.00 94.06 74 SER A O 1
ATOM 551 N N . SER A 1 75 ? -4.249 14.242 15.709 1.00 92.94 75 SER A N 1
ATOM 552 C CA . SER A 1 75 ? -5.156 14.001 14.582 1.00 92.94 75 SER A CA 1
ATOM 553 C C . SER A 1 75 ? -6.153 12.867 14.849 1.00 92.94 75 SER A C 1
ATOM 555 O O . SER A 1 75 ? -7.099 12.698 14.083 1.00 92.94 75 SER A O 1
ATOM 557 N N . VAL A 1 76 ? -5.953 12.085 15.916 1.00 91.56 76 VAL A N 1
ATOM 558 C CA . VAL A 1 76 ? -6.875 11.031 16.346 1.00 91.56 76 VAL A CA 1
ATOM 559 C C . VAL A 1 76 ? -7.707 11.557 17.511 1.00 91.56 76 VAL A C 1
ATOM 561 O O . VAL A 1 76 ? -7.185 11.849 18.584 1.00 91.56 76 VAL A O 1
ATOM 564 N N . SER A 1 77 ? -9.012 11.679 17.297 1.00 86.25 77 SER A N 1
ATOM 565 C CA . SER A 1 77 ? -9.993 12.063 18.312 1.00 86.25 77 SER A CA 1
ATOM 566 C C . SER A 1 77 ? -11.242 11.188 18.197 1.00 86.25 77 SER A C 1
ATOM 568 O O . SER A 1 77 ? -11.381 10.396 17.262 1.00 86.25 77 SER A O 1
ATOM 570 N N . ASP A 1 78 ? -12.156 11.290 19.161 1.00 85.50 78 ASP A N 1
ATOM 571 C CA . ASP A 1 78 ? -13.398 10.524 19.106 1.00 85.50 78 ASP A CA 1
ATOM 572 C C . ASP A 1 78 ? -14.239 10.914 17.882 1.00 85.50 78 ASP A C 1
ATOM 574 O O . ASP A 1 78 ? -14.558 12.083 17.669 1.00 85.50 78 ASP A O 1
ATOM 578 N N . GLY A 1 79 ? -14.612 9.911 17.082 1.00 84.50 79 GLY A N 1
ATOM 579 C CA . GLY A 1 79 ? -15.470 10.087 15.906 1.00 84.50 79 GLY A CA 1
ATOM 580 C C . GLY A 1 79 ? -14.750 10.478 14.611 1.00 84.50 79 GLY A C 1
ATOM 581 O O . GLY A 1 79 ? -15.422 10.830 13.642 1.00 84.50 79 GLY A O 1
ATOM 582 N N . VAL A 1 80 ? -13.414 10.415 14.555 1.00 92.56 80 VAL A N 1
ATOM 583 C CA . VAL A 1 80 ? -12.684 10.593 13.287 1.00 92.56 80 VAL A CA 1
ATOM 584 C C . VAL A 1 80 ? -12.997 9.481 12.282 1.00 92.56 80 VAL A C 1
ATOM 586 O O . VAL A 1 80 ? -13.419 8.379 12.633 1.00 92.56 80 VAL A O 1
ATOM 589 N N . THR A 1 81 ? -12.769 9.766 11.001 1.00 95.25 81 THR A N 1
ATOM 590 C CA . THR A 1 81 ? -13.014 8.802 9.922 1.00 95.25 81 THR A CA 1
ATOM 591 C C . THR A 1 81 ? -11.994 7.660 9.930 1.00 95.25 81 THR A C 1
ATOM 593 O O . THR A 1 81 ? -10.863 7.810 10.398 1.00 95.25 81 THR A O 1
ATOM 596 N N . VAL A 1 82 ? -12.356 6.526 9.323 1.00 96.06 82 VAL A N 1
ATOM 597 C CA . VAL A 1 82 ? -11.430 5.398 9.114 1.00 96.06 82 VAL A CA 1
ATOM 598 C C . VAL A 1 82 ? -10.228 5.799 8.255 1.00 96.06 82 VAL A C 1
ATOM 600 O O . VAL A 1 82 ? -9.130 5.302 8.482 1.00 96.06 82 VAL A O 1
ATOM 603 N N . GLU A 1 83 ? -10.395 6.734 7.316 1.00 93.19 83 GLU A N 1
ATOM 604 C CA . GLU A 1 83 ? -9.280 7.294 6.547 1.00 93.19 83 GLU A CA 1
ATOM 605 C C . GLU A 1 83 ? -8.307 8.062 7.450 1.00 93.19 83 GLU A C 1
ATOM 607 O O . GLU A 1 83 ? -7.100 7.840 7.383 1.00 93.19 83 GLU A O 1
ATOM 612 N N . THR A 1 84 ? -8.807 8.896 8.365 1.00 95.25 84 THR A N 1
ATOM 613 C CA . THR A 1 84 ? -7.963 9.584 9.354 1.00 95.25 84 THR A CA 1
ATOM 614 C C . THR A 1 84 ? -7.212 8.585 10.238 1.00 95.25 84 THR A C 1
ATOM 616 O O . THR A 1 84 ? -6.011 8.749 10.453 1.00 95.25 84 THR A O 1
ATOM 619 N N . LEU A 1 85 ? -7.878 7.517 10.699 1.00 96.25 85 LEU A N 1
ATOM 620 C CA . LEU A 1 85 ? -7.238 6.442 11.471 1.00 96.25 85 LEU A CA 1
ATOM 621 C C . LEU A 1 85 ? -6.165 5.714 10.655 1.00 96.25 85 LEU A C 1
ATOM 623 O O . LEU A 1 85 ? -5.077 5.446 11.167 1.00 96.25 85 LEU A O 1
ATOM 627 N N . PHE A 1 86 ? -6.435 5.423 9.383 1.00 96.06 86 PHE A N 1
ATOM 628 C CA . PHE A 1 86 ? -5.471 4.833 8.458 1.00 96.06 86 PHE A CA 1
ATOM 629 C C . PHE A 1 86 ? -4.232 5.718 8.301 1.00 96.06 86 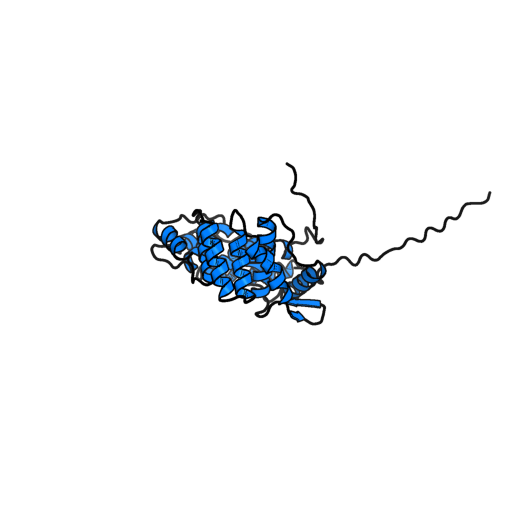PHE A C 1
ATOM 631 O O . PHE A 1 86 ? -3.113 5.234 8.489 1.00 96.06 86 PHE A O 1
ATOM 638 N N . LEU A 1 87 ? -4.421 7.008 8.016 1.00 93.88 87 LEU A N 1
ATOM 639 C CA . LEU A 1 87 ? -3.325 7.952 7.820 1.00 93.88 87 LEU A CA 1
ATOM 640 C C . LEU A 1 87 ? -2.497 8.124 9.100 1.00 93.88 87 LEU A C 1
ATOM 642 O O . LEU A 1 87 ? -1.272 7.993 9.062 1.00 93.88 87 LEU A O 1
ATOM 646 N N . ALA A 1 88 ? -3.154 8.355 10.242 1.00 95.50 88 ALA A N 1
ATOM 647 C CA . ALA A 1 88 ? -2.482 8.593 11.515 1.00 95.50 88 ALA A CA 1
ATOM 648 C C . ALA A 1 88 ? -1.732 7.354 12.016 1.00 95.50 88 ALA A C 1
ATOM 650 O O . ALA A 1 88 ? -0.559 7.442 12.374 1.00 95.50 88 ALA A O 1
ATOM 651 N N . SER A 1 89 ? -2.372 6.182 12.003 1.00 95.56 89 SER A N 1
ATOM 652 C CA . SER A 1 89 ? -1.739 4.938 12.456 1.00 95.56 89 SER A CA 1
ATOM 653 C C . SER A 1 89 ? -0.569 4.523 11.555 1.00 95.56 89 SER A C 1
ATOM 655 O O . SER A 1 89 ? 0.464 4.071 12.051 1.00 95.56 89 SER A O 1
ATOM 657 N N . SER A 1 90 ? -0.681 4.741 10.240 1.00 93.69 90 SER A N 1
ATOM 658 C CA . SER A 1 90 ? 0.399 4.464 9.287 1.00 93.69 90 SER A CA 1
ATOM 659 C C . SER A 1 90 ? 1.571 5.431 9.464 1.00 93.69 90 SER A C 1
ATOM 661 O O . SER A 1 90 ? 2.725 4.997 9.465 1.00 93.69 90 SER A O 1
ATOM 663 N N . ALA A 1 91 ? 1.294 6.723 9.677 1.00 91.62 91 ALA A N 1
ATOM 664 C CA . ALA A 1 91 ? 2.327 7.715 9.963 1.00 91.62 91 ALA A CA 1
ATOM 665 C C . ALA A 1 91 ? 3.023 7.387 11.289 1.00 91.62 91 ALA A C 1
ATOM 667 O O . ALA A 1 91 ? 4.250 7.336 11.350 1.00 91.62 91 ALA A O 1
ATOM 668 N N . GLY A 1 92 ? 2.244 7.059 12.324 1.00 93.62 92 GLY A N 1
ATOM 669 C CA . GLY A 1 92 ? 2.744 6.615 13.620 1.00 93.62 92 GLY A CA 1
ATOM 670 C C . GLY A 1 92 ? 3.691 5.420 13.499 1.00 93.62 92 GLY A C 1
ATOM 671 O O . GLY A 1 92 ? 4.822 5.469 13.983 1.00 93.62 92 GLY A O 1
ATOM 672 N N . LYS A 1 93 ? 3.299 4.383 12.750 1.00 91.19 93 LYS A N 1
ATOM 673 C CA . LYS A 1 93 ? 4.150 3.211 12.484 1.00 91.19 93 LYS A CA 1
ATOM 674 C C . LYS A 1 93 ? 5.429 3.556 11.718 1.00 91.19 93 LYS A C 1
ATOM 676 O O . LYS A 1 93 ? 6.488 3.014 12.035 1.00 91.19 93 LYS A O 1
ATOM 681 N N . ALA A 1 94 ? 5.365 4.454 10.734 1.00 87.81 94 ALA A N 1
ATOM 682 C CA . ALA A 1 94 ? 6.550 4.914 10.007 1.00 87.81 94 ALA A CA 1
ATOM 683 C C . ALA A 1 94 ? 7.532 5.675 10.919 1.00 87.81 94 ALA A C 1
ATOM 685 O O . ALA A 1 94 ? 8.741 5.491 10.790 1.00 87.81 94 ALA A O 1
ATOM 686 N N . LEU A 1 95 ? 7.003 6.462 11.862 1.00 90.31 95 LEU A N 1
ATOM 687 C CA . LEU A 1 95 ? 7.749 7.278 12.827 1.00 90.31 95 LEU A CA 1
ATOM 688 C C . LEU A 1 95 ? 8.276 6.496 14.042 1.00 90.31 95 LEU A C 1
ATOM 690 O O . LEU A 1 95 ? 9.088 7.031 14.793 1.00 90.31 95 LEU A O 1
ATOM 694 N N . GLY A 1 96 ? 7.786 5.276 14.292 1.00 89.88 96 GLY A N 1
ATOM 695 C CA . GLY A 1 96 ? 7.967 4.614 15.594 1.00 89.88 96 GLY A CA 1
ATOM 696 C C . GLY A 1 96 ? 7.201 5.315 16.729 1.00 89.88 96 GLY A C 1
ATOM 697 O O . GLY A 1 96 ? 7.564 5.197 17.895 1.00 89.88 96 GLY A O 1
ATOM 698 N N . CYS A 1 97 ? 6.155 6.065 16.381 1.00 91.31 97 CYS A N 1
ATOM 699 C CA . CYS A 1 97 ? 5.269 6.798 17.275 1.00 91.31 97 CYS A CA 1
ATOM 700 C C . CYS A 1 97 ? 3.970 5.989 17.460 1.00 91.31 97 CYS A C 1
ATOM 702 O O . CYS A 1 97 ? 3.109 6.024 16.578 1.00 91.31 97 CYS A O 1
ATOM 704 N N . PRO A 1 98 ? 3.808 5.232 18.561 1.00 85.62 98 PRO A N 1
ATOM 705 C CA . PRO A 1 98 ? 2.617 4.416 18.762 1.00 85.62 98 PRO A CA 1
ATOM 706 C C . PRO A 1 98 ? 1.377 5.301 18.923 1.00 85.62 98 PRO A C 1
ATOM 708 O O . PRO A 1 98 ? 1.392 6.281 19.676 1.00 85.62 98 PRO A O 1
ATOM 711 N N . ILE A 1 99 ? 0.314 4.934 18.209 1.00 91.00 99 ILE A N 1
ATOM 712 C CA . ILE A 1 99 ? -1.019 5.523 18.327 1.00 91.00 99 ILE A CA 1
ATOM 713 C C . ILE A 1 99 ? -1.856 4.578 19.178 1.00 91.00 99 ILE A C 1
ATOM 715 O O . ILE A 1 99 ? -1.954 3.392 18.871 1.00 91.00 99 ILE A O 1
ATOM 719 N N . GLU A 1 100 ? -2.422 5.096 20.261 1.00 86.50 100 GLU A N 1
ATOM 720 C CA . GLU A 1 100 ? -3.269 4.311 21.153 1.00 86.50 100 GLU A CA 1
ATOM 721 C C . GLU A 1 100 ? -4.670 4.171 20.556 1.00 86.50 100 GLU A C 1
ATOM 723 O O . GLU A 1 100 ? -5.266 5.141 20.084 1.00 86.50 100 GLU A O 1
ATOM 728 N N . ALA A 1 101 ? -5.198 2.950 20.573 1.00 85.56 101 ALA A N 1
ATOM 729 C CA . ALA A 1 101 ? -6.540 2.672 20.097 1.00 85.56 101 ALA A CA 1
ATOM 730 C C . ALA A 1 101 ? -7.569 3.095 21.155 1.00 85.56 101 ALA A C 1
ATOM 732 O O . ALA A 1 101 ? -7.648 2.501 22.231 1.00 85.56 101 ALA A O 1
ATOM 733 N N . SER A 1 102 ? -8.393 4.098 20.847 1.00 90.88 102 SER A N 1
ATOM 734 C CA . SER A 1 102 ? -9.597 4.377 21.634 1.00 90.88 102 SER A CA 1
ATOM 735 C C . SER A 1 102 ? -10.682 3.334 21.341 1.00 90.88 102 SER A C 1
ATOM 737 O O . SER A 1 102 ? -10.713 2.741 20.261 1.00 90.88 102 SER A O 1
ATOM 739 N N . ALA A 1 103 ? -11.632 3.148 22.263 1.00 92.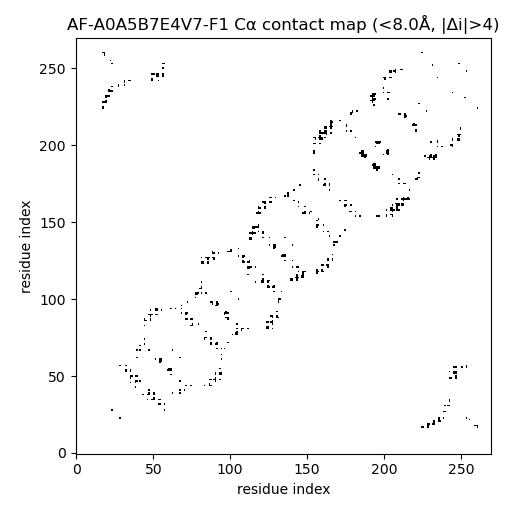06 103 ALA A N 1
ATOM 740 C CA . ALA A 1 103 ? -12.780 2.264 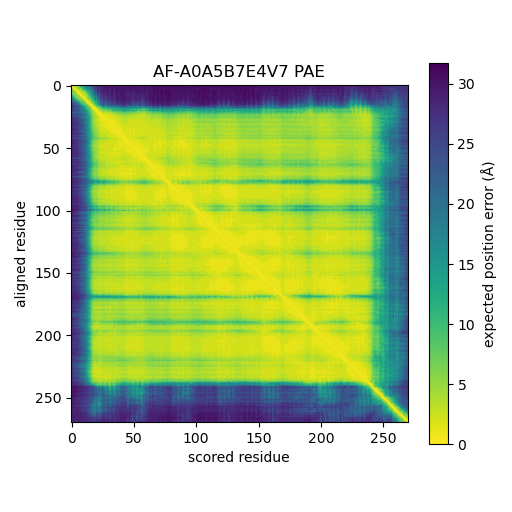22.033 1.00 92.06 103 ALA A CA 1
ATOM 741 C C . ALA A 1 103 ? -13.573 2.655 20.768 1.00 92.06 103 ALA A C 1
ATOM 743 O O . ALA A 1 103 ? -13.977 1.787 19.994 1.00 92.06 103 ALA A O 1
ATOM 744 N N . SER A 1 104 ? -13.721 3.963 20.522 1.00 92.31 104 SER A N 1
ATOM 745 C CA . SER A 1 104 ? -14.350 4.518 19.319 1.00 92.31 104 SER A CA 1
ATOM 746 C C . SER A 1 104 ? -13.578 4.155 18.043 1.00 92.31 104 SER A C 1
ATOM 748 O O . SER A 1 104 ? -14.186 3.751 17.054 1.00 92.31 104 SER A O 1
ATOM 750 N N . SER A 1 105 ? -12.241 4.209 18.077 1.00 93.56 105 SER A N 1
ATOM 751 C CA . SER A 1 105 ? -11.386 3.828 16.945 1.00 93.56 105 SER A CA 1
ATOM 752 C C . SER A 1 105 ? -11.493 2.337 16.630 1.00 93.56 105 SER A C 1
ATOM 754 O O . SER A 1 105 ? -11.636 1.968 15.466 1.00 93.56 105 SER A O 1
ATOM 756 N N . VAL A 1 106 ? -11.467 1.480 17.661 1.00 93.81 106 VAL A N 1
ATOM 757 C CA . VAL A 1 106 ? -11.612 0.020 17.513 1.00 93.81 106 VAL A CA 1
ATOM 758 C C . VAL A 1 106 ? -12.964 -0.330 16.893 1.00 93.81 106 VAL A C 1
ATOM 760 O O . VAL A 1 106 ? -13.028 -1.143 15.968 1.00 93.81 106 VAL A O 1
ATOM 763 N N . GLN A 1 107 ? -14.040 0.303 17.366 1.00 94.50 107 GLN A N 1
ATOM 764 C CA . GLN A 1 107 ? -15.377 0.100 16.818 1.00 94.50 107 GLN A CA 1
ATOM 765 C C . GLN A 1 107 ? -15.448 0.536 15.347 1.00 94.50 107 GLN A C 1
ATOM 767 O O . GLN A 1 107 ? -15.876 -0.251 14.503 1.00 94.50 107 GLN A O 1
ATOM 772 N N . ALA A 1 108 ? -14.957 1.737 15.024 1.00 95.38 108 ALA A N 1
ATOM 773 C CA . ALA A 1 108 ? -15.014 2.291 13.673 1.00 95.38 108 ALA A CA 1
ATOM 774 C C . ALA A 1 108 ? -14.308 1.403 12.634 1.00 95.38 108 ALA A C 1
ATOM 776 O O . ALA A 1 108 ? -14.880 1.101 11.584 1.00 95.38 108 ALA A O 1
ATOM 777 N N . VAL A 1 109 ? -13.086 0.932 12.922 1.00 96.31 109 VAL A N 1
ATOM 778 C CA . VAL A 1 109 ? -12.361 0.048 11.987 1.00 96.31 109 VAL A CA 1
ATOM 779 C C . VAL A 1 109 ? -13.021 -1.328 11.870 1.00 96.31 109 VAL A C 1
ATOM 781 O O . VAL A 1 109 ? -13.083 -1.887 10.777 1.00 96.31 109 VAL A O 1
ATOM 784 N N . SER A 1 110 ? -13.580 -1.857 12.962 1.00 95.06 110 SER A N 1
ATOM 785 C CA . SER A 1 110 ? -14.235 -3.173 12.971 1.00 95.06 110 SER A CA 1
ATOM 786 C C . SER A 1 110 ? -15.546 -3.193 12.178 1.00 95.06 110 SER A C 1
ATOM 788 O O . SER A 1 110 ? -15.857 -4.192 11.518 1.00 95.06 110 SER A O 1
ATOM 790 N N . GLU A 1 111 ? -16.311 -2.100 12.233 1.00 95.50 111 GLU A N 1
ATOM 791 C CA . GLU A 1 111 ? -17.559 -1.916 11.482 1.00 95.50 111 GLU A CA 1
ATOM 792 C C . GLU A 1 111 ? -17.307 -1.658 9.991 1.00 95.50 111 GLU A C 1
ATOM 794 O O . GLU A 1 111 ? -18.074 -2.122 9.143 1.00 95.50 111 GLU A O 1
ATOM 799 N N . ALA A 1 112 ? -16.213 -0.969 9.652 1.00 97.06 112 ALA A N 1
ATOM 800 C CA . ALA A 1 112 ? -15.825 -0.719 8.265 1.00 97.06 112 ALA A CA 1
ATOM 801 C C . ALA A 1 112 ? -15.377 -1.991 7.523 1.00 97.06 112 ALA A C 1
ATOM 803 O O . ALA A 1 112 ? -15.542 -2.090 6.307 1.00 97.06 112 ALA A O 1
ATOM 804 N N . ILE A 1 113 ? -14.879 -2.999 8.246 1.00 97.88 113 ILE A N 1
ATOM 805 C CA . ILE A 1 113 ? -14.601 -4.330 7.693 1.00 97.88 113 ILE A CA 1
ATOM 806 C C . ILE A 1 113 ? -15.926 -5.089 7.561 1.00 97.88 113 ILE A C 1
ATOM 808 O O . ILE A 1 113 ? -16.359 -5.804 8.471 1.00 97.88 113 ILE A O 1
ATOM 812 N N . ARG A 1 114 ? -16.584 -4.940 6.411 1.00 96.94 114 ARG A N 1
ATOM 813 C CA . ARG A 1 114 ? -17.869 -5.582 6.108 1.00 96.94 114 ARG A CA 1
ATOM 814 C C . ARG A 1 114 ? -18.018 -5.898 4.627 1.00 96.94 114 ARG A C 1
ATOM 816 O O . ARG A 1 114 ? -17.387 -5.283 3.772 1.00 96.94 114 ARG A O 1
ATOM 823 N N . GLU A 1 115 ? -18.913 -6.828 4.324 1.00 96.31 115 GLU A N 1
ATOM 824 C CA . GLU A 1 115 ? -19.331 -7.078 2.948 1.00 96.31 115 GLU A CA 1
ATOM 825 C C . GLU A 1 115 ? -20.010 -5.826 2.359 1.00 96.31 115 GLU A C 1
ATOM 827 O O . GLU A 1 115 ? -20.745 -5.103 3.040 1.00 96.31 115 GLU A O 1
ATOM 832 N N . GLY A 1 116 ? -19.722 -5.547 1.087 1.00 94.56 116 GLY A N 1
ATOM 833 C CA . GLY A 1 116 ? -20.194 -4.353 0.382 1.00 94.56 116 GLY A CA 1
ATOM 834 C C . GLY A 1 116 ? -19.284 -3.125 0.493 1.00 94.56 116 GLY A C 1
ATOM 835 O O . GLY A 1 116 ? -19.521 -2.169 -0.246 1.00 94.56 116 GLY A O 1
ATOM 836 N N . ALA A 1 117 ? -18.257 -3.150 1.351 1.00 97.81 117 ALA A N 1
ATOM 837 C CA . ALA A 1 117 ? -17.172 -2.169 1.318 1.00 97.81 117 ALA A CA 1
ATOM 838 C C . ALA A 1 117 ? -16.325 -2.338 0.043 1.00 97.81 117 ALA A C 1
ATOM 840 O O . ALA A 1 117 ? -16.183 -3.444 -0.484 1.00 97.81 117 ALA A O 1
ATOM 841 N N . SER A 1 118 ? -15.777 -1.238 -0.459 1.00 98.19 118 SER A N 1
ATOM 842 C CA . SER A 1 118 ? -14.804 -1.232 -1.553 1.00 98.19 118 SER A CA 1
ATOM 843 C C . SER A 1 118 ? -13.437 -1.749 -1.093 1.00 98.19 118 SER A C 1
ATOM 845 O O . SER A 1 118 ? -13.108 -1.715 0.095 1.00 98.19 118 SER A O 1
ATOM 847 N N . SER A 1 119 ? -12.596 -2.180 -2.037 1.00 97.69 119 SER A N 1
ATOM 848 C CA . SER A 1 119 ? -11.232 -2.635 -1.733 1.00 97.69 119 SER A CA 1
ATOM 849 C C . SER A 1 119 ? -10.387 -1.548 -1.057 1.00 97.69 119 SER A C 1
ATOM 851 O O . SER A 1 119 ? -9.586 -1.862 -0.180 1.00 97.69 119 SER A O 1
ATOM 853 N N . GLN A 1 120 ? -10.605 -0.269 -1.391 1.00 96.25 120 GLN A N 1
ATOM 854 C CA . GLN A 1 120 ? -9.929 0.855 -0.737 1.00 96.25 120 GLN A CA 1
ATOM 855 C C . GLN A 1 120 ? -10.382 1.037 0.718 1.00 96.25 120 GLN A C 1
ATOM 857 O O . GLN A 1 120 ? -9.541 1.176 1.606 1.00 96.25 120 GLN A O 1
ATOM 862 N N . GLU A 1 121 ? -11.692 1.010 0.983 1.00 97.81 121 GLU A N 1
ATOM 863 C CA . GLU A 1 121 ? -12.225 1.103 2.350 1.00 97.81 121 GLU A CA 1
ATOM 864 C C . GLU A 1 121 ? -11.712 -0.050 3.219 1.00 97.81 121 GLU A C 1
ATOM 866 O O . GLU A 1 121 ? -11.289 0.173 4.354 1.00 97.81 121 GLU A O 1
ATOM 871 N N . LEU A 1 122 ? -11.678 -1.267 2.665 1.00 98.56 122 LEU A N 1
ATOM 872 C CA . LEU A 1 122 ? -11.107 -2.435 3.334 1.00 98.56 122 LEU A CA 1
ATOM 873 C C . LEU A 1 122 ? -9.609 -2.262 3.590 1.00 98.56 122 LEU A C 1
ATOM 875 O O . LEU A 1 122 ? -9.156 -2.532 4.698 1.00 98.56 122 LEU A O 1
ATOM 879 N N . PHE A 1 123 ? -8.842 -1.766 2.617 1.00 98.12 123 PHE A N 1
ATOM 880 C CA . PHE A 1 123 ? -7.420 -1.483 2.799 1.00 98.12 123 PHE A CA 1
ATOM 881 C C . PHE A 1 123 ? -7.170 -0.465 3.916 1.00 98.12 123 PHE A C 1
ATOM 883 O O . PHE A 1 123 ? -6.329 -0.718 4.782 1.00 98.12 123 PHE A O 1
ATOM 890 N N . HIS A 1 124 ? -7.918 0.642 3.951 1.00 97.44 124 HIS A N 1
ATOM 891 C CA . HIS A 1 124 ? -7.807 1.632 5.021 1.00 97.44 124 HIS A CA 1
ATOM 892 C C . HIS A 1 124 ? -8.171 1.022 6.383 1.00 97.44 124 HIS A C 1
ATOM 894 O O . HIS A 1 124 ? -7.392 1.134 7.329 1.00 97.44 124 HIS A O 1
ATOM 900 N N . ALA A 1 125 ? -9.310 0.327 6.477 1.00 98.12 125 ALA A N 1
ATOM 901 C CA . ALA A 1 125 ? -9.801 -0.245 7.729 1.00 98.12 125 ALA A CA 1
ATOM 902 C C . ALA A 1 125 ? -8.878 -1.337 8.287 1.00 98.12 125 ALA A C 1
ATOM 904 O O . ALA A 1 125 ? -8.512 -1.292 9.459 1.00 98.12 125 ALA A O 1
ATOM 905 N N . VAL A 1 126 ? -8.458 -2.289 7.448 1.00 98.19 126 VAL A N 1
ATOM 906 C CA . VAL A 1 126 ? -7.565 -3.393 7.836 1.00 98.19 126 VAL A CA 1
ATOM 907 C C . VAL A 1 126 ? -6.196 -2.864 8.243 1.00 98.19 126 VAL A C 1
ATOM 909 O O . VAL A 1 126 ? -5.653 -3.296 9.258 1.00 98.19 126 VAL A O 1
ATOM 912 N N . THR A 1 127 ? -5.657 -1.893 7.502 1.00 96.56 127 THR A N 1
ATOM 913 C CA . THR A 1 127 ? -4.351 -1.309 7.829 1.00 96.56 127 THR A CA 1
ATOM 914 C C . THR A 1 127 ? -4.398 -0.502 9.120 1.00 96.56 127 THR A C 1
ATOM 916 O O . THR A 1 127 ? -3.506 -0.637 9.958 1.00 96.56 127 THR A O 1
ATOM 919 N N . ALA A 1 128 ? -5.455 0.289 9.327 1.00 96.06 128 ALA A N 1
ATOM 920 C CA . ALA A 1 128 ? -5.667 0.998 10.582 1.00 96.06 128 ALA A CA 1
ATOM 921 C C . ALA A 1 128 ? -5.792 0.020 11.759 1.00 96.06 128 ALA A C 1
ATOM 923 O O . ALA A 1 128 ? -5.076 0.159 12.746 1.00 96.06 128 ALA A O 1
ATOM 924 N N . ALA A 1 129 ? -6.639 -1.004 11.629 1.00 96.25 129 ALA A N 1
ATOM 925 C CA . ALA A 1 129 ? -6.827 -2.039 12.640 1.00 96.25 129 ALA A CA 1
ATOM 926 C C . ALA A 1 129 ? -5.510 -2.753 12.988 1.00 96.25 129 ALA A C 1
ATOM 928 O O . ALA A 1 129 ? -5.153 -2.836 14.162 1.00 96.25 129 ALA A O 1
ATOM 929 N N . SER A 1 130 ? -4.741 -3.182 11.980 1.00 94.69 130 SER A N 1
ATOM 930 C CA . SER A 1 130 ? -3.442 -3.834 12.178 1.00 94.69 130 SER A CA 1
ATOM 931 C C . SER A 1 130 ? -2.445 -2.931 12.912 1.00 94.69 130 SER A C 1
ATOM 933 O O . SER A 1 130 ? -1.788 -3.363 13.858 1.00 94.69 130 SER A O 1
ATOM 935 N N . ASN A 1 131 ? -2.347 -1.657 12.519 1.00 94.19 131 ASN A N 1
ATOM 936 C CA . ASN A 1 131 ? -1.430 -0.703 13.146 1.00 94.19 131 ASN A CA 1
ATOM 937 C C . ASN A 1 131 ? -1.844 -0.318 14.576 1.00 94.19 131 ASN A C 1
ATOM 939 O O . ASN A 1 131 ? -0.976 -0.002 15.387 1.00 94.19 131 ASN A O 1
ATOM 943 N N . LEU A 1 132 ? -3.144 -0.351 14.879 1.00 93.31 132 LEU A N 1
ATOM 944 C CA . LEU A 1 132 ? -3.712 -0.098 16.207 1.00 93.31 132 LEU A CA 1
ATOM 945 C C . LEU A 1 132 ? -3.700 -1.338 17.119 1.00 93.31 132 LEU A C 1
ATOM 947 O O . LEU A 1 132 ? -4.111 -1.245 18.273 1.00 93.31 132 LEU A O 1
ATOM 951 N N . GLY A 1 133 ? -3.242 -2.493 16.623 1.00 91.88 133 GLY A N 1
ATOM 952 C CA . GLY A 1 133 ? -3.207 -3.740 17.389 1.00 91.88 133 GLY A CA 1
ATOM 953 C C . GLY A 1 133 ? -4.582 -4.380 17.602 1.00 91.88 133 GLY A C 1
ATOM 954 O O . GLY A 1 133 ? -4.760 -5.126 18.559 1.00 91.88 133 GLY A O 1
ATOM 955 N N . VAL A 1 134 ? -5.557 -4.082 16.739 1.00 93.12 134 VAL A N 1
ATOM 956 C CA . VAL A 1 134 ? -6.872 -4.731 16.756 1.00 93.12 134 VAL A CA 1
ATOM 957 C C . VAL A 1 134 ? -6.759 -6.117 16.130 1.00 93.12 134 VAL A C 1
ATOM 959 O O . VAL A 1 134 ? -6.274 -6.260 15.005 1.00 93.12 134 VAL A O 1
ATOM 962 N N . ASP A 1 135 ? -7.249 -7.131 16.841 1.00 90.94 135 ASP A N 1
ATOM 963 C CA . ASP A 1 135 ? -7.305 -8.495 16.325 1.00 90.94 135 ASP A CA 1
ATOM 964 C C . ASP A 1 135 ? -8.275 -8.590 15.142 1.00 90.94 135 ASP A C 1
ATOM 966 O O . ASP A 1 135 ? -9.461 -8.263 15.231 1.00 90.94 135 ASP A O 1
ATOM 970 N N . LEU A 1 136 ? -7.754 -9.058 14.010 1.00 92.06 136 LEU A N 1
ATOM 971 C CA . LEU A 1 136 ? -8.506 -9.211 12.773 1.00 92.06 136 LEU A CA 1
ATOM 972 C C . LEU A 1 136 ? -9.053 -10.634 12.652 1.00 92.06 136 LEU A C 1
ATOM 974 O O . LEU A 1 136 ? -8.293 -11.604 12.643 1.00 92.06 136 LEU A O 1
ATOM 978 N N . ASP A 1 137 ? -10.365 -10.761 12.445 1.00 93.81 137 ASP A N 1
ATOM 979 C CA . ASP A 1 137 ? -10.956 -12.005 11.943 1.00 93.81 137 ASP A CA 1
ATOM 980 C C . ASP A 1 137 ? -10.561 -12.173 10.468 1.00 93.81 137 ASP A C 1
ATOM 982 O O . ASP A 1 137 ? -11.183 -11.606 9.563 1.00 93.81 137 ASP A O 1
ATOM 986 N N . ALA A 1 138 ? -9.506 -12.956 10.231 1.00 94.56 138 ALA A N 1
ATOM 987 C CA . ALA A 1 138 ? -8.961 -13.184 8.898 1.00 94.56 138 ALA A CA 1
ATOM 988 C C . ALA A 1 138 ? -10.004 -13.741 7.920 1.00 94.56 138 ALA A C 1
ATOM 990 O O . ALA A 1 138 ? -10.018 -13.348 6.755 1.00 94.56 138 ALA A O 1
ATOM 991 N N . ALA A 1 139 ? -10.924 -14.592 8.383 1.00 94.69 139 ALA A N 1
ATOM 992 C CA . ALA A 1 139 ? -11.957 -15.163 7.530 1.00 94.69 139 ALA A CA 1
ATOM 993 C C . ALA A 1 139 ? -13.009 -14.109 7.145 1.00 94.69 139 ALA A C 1
ATOM 995 O O . ALA A 1 139 ? -13.460 -14.079 5.999 1.00 94.69 139 ALA A O 1
ATOM 996 N N . LYS A 1 140 ? -13.382 -13.217 8.073 1.00 95.62 140 LYS A N 1
ATOM 997 C CA . LYS A 1 140 ? -14.267 -12.075 7.787 1.00 95.62 140 LYS A CA 1
ATOM 998 C C . LYS A 1 140 ? -13.622 -11.102 6.799 1.00 95.62 140 LYS A C 1
ATOM 1000 O O . LYS A 1 140 ? -14.278 -10.709 5.834 1.00 95.62 140 LYS A O 1
ATOM 1005 N N . VAL A 1 141 ? -12.352 -10.744 7.007 1.00 97.69 141 VAL A N 1
ATOM 1006 C CA . VAL A 1 141 ? -11.626 -9.829 6.110 1.00 97.69 141 VAL A CA 1
ATOM 1007 C C . VAL A 1 141 ? -11.470 -10.439 4.717 1.00 97.69 141 VAL A C 1
ATOM 1009 O O . VAL A 1 141 ? -11.748 -9.767 3.722 1.00 97.69 141 VAL A O 1
ATOM 1012 N N . LEU A 1 142 ? -11.088 -11.718 4.630 1.00 97.38 142 LEU A N 1
ATOM 1013 C CA . LEU A 1 142 ? -10.945 -12.430 3.361 1.00 97.38 142 LEU A CA 1
ATOM 1014 C C . LEU A 1 142 ? -12.265 -12.449 2.582 1.00 97.38 142 LEU A C 1
ATOM 1016 O O . LEU A 1 142 ? -12.283 -12.075 1.410 1.00 97.38 142 LEU A O 1
ATOM 1020 N N . ARG A 1 143 ? -13.382 -12.807 3.234 1.00 97.06 143 ARG A N 1
ATOM 1021 C CA . ARG A 1 143 ? -14.712 -12.804 2.599 1.00 97.06 143 ARG A CA 1
ATOM 1022 C C . ARG A 1 143 ? -15.103 -11.417 2.089 1.00 97.06 143 ARG A C 1
ATOM 1024 O O . ARG A 1 143 ? -15.531 -11.296 0.943 1.00 97.06 143 ARG A O 1
ATOM 1031 N N . ALA A 1 144 ? -14.922 -10.373 2.900 1.00 98.31 144 ALA A N 1
ATOM 1032 C CA . ALA A 1 144 ? -15.228 -9.002 2.489 1.00 98.31 144 ALA A CA 1
ATOM 1033 C C . ALA A 1 144 ? -14.386 -8.571 1.275 1.00 98.31 144 ALA A C 1
ATOM 1035 O O . ALA A 1 144 ? -14.923 -8.016 0.319 1.00 98.31 144 ALA A O 1
ATOM 1036 N N . THR A 1 145 ? -13.095 -8.912 1.274 1.00 98.38 145 THR A N 1
ATOM 1037 C CA . THR A 1 145 ? -12.162 -8.604 0.178 1.00 98.38 145 THR A CA 1
ATOM 1038 C C . THR A 1 145 ? -12.540 -9.335 -1.108 1.00 98.38 145 THR A C 1
ATOM 1040 O O . THR A 1 145 ? -12.617 -8.725 -2.169 1.00 98.38 145 THR A O 1
ATOM 1043 N N . GLN A 1 146 ? -12.864 -10.627 -1.029 1.00 97.56 146 GLN A N 1
ATOM 1044 C CA . GLN A 1 146 ? -13.335 -11.397 -2.183 1.00 97.56 146 GLN A CA 1
ATOM 1045 C C . GLN A 1 146 ? -14.645 -10.837 -2.752 1.00 97.56 146 GLN A C 1
ATOM 1047 O O . GLN A 1 146 ? -14.824 -10.804 -3.966 1.00 97.56 146 GLN A O 1
ATOM 1052 N N . MET A 1 147 ? -15.566 -10.387 -1.895 1.00 97.75 147 MET A N 1
ATOM 1053 C CA . MET A 1 147 ? -16.814 -9.759 -2.336 1.00 97.75 147 MET A CA 1
ATOM 1054 C C . MET A 1 147 ? -16.578 -8.397 -2.997 1.00 97.75 147 MET A C 1
ATOM 1056 O O . MET A 1 147 ? -17.239 -8.097 -3.991 1.00 97.75 147 MET A O 1
ATOM 1060 N N . ALA A 1 148 ? -15.618 -7.608 -2.507 1.00 98.25 148 ALA A N 1
ATOM 1061 C CA . ALA A 1 148 ? -15.197 -6.373 -3.163 1.00 98.25 148 ALA A CA 1
ATOM 1062 C C . ALA A 1 148 ? -14.613 -6.655 -4.560 1.00 98.25 148 ALA A C 1
ATOM 1064 O O . ALA A 1 148 ? -15.057 -6.056 -5.537 1.00 98.25 148 ALA A O 1
ATOM 1065 N N . LEU A 1 149 ? -13.728 -7.653 -4.679 1.00 97.88 149 LEU A N 1
ATOM 1066 C CA . LEU A 1 149 ? -13.123 -8.064 -5.953 1.00 97.88 149 LEU A CA 1
ATOM 1067 C C . LEU A 1 149 ? -14.111 -8.672 -6.957 1.00 97.88 149 LEU A C 1
ATOM 1069 O O . LEU A 1 149 ? -13.861 -8.642 -8.155 1.00 97.88 149 LEU A O 1
ATOM 1073 N N . LYS A 1 150 ? -15.233 -9.240 -6.500 1.00 96.94 150 LYS A N 1
ATOM 1074 C CA . LYS A 1 150 ? -16.320 -9.675 -7.397 1.00 96.94 150 LYS A CA 1
ATOM 1075 C C . LYS A 1 150 ? -17.084 -8.500 -8.004 1.00 96.94 150 LYS A C 1
ATOM 1077 O O . LYS A 1 150 ? -17.717 -8.667 -9.041 1.00 96.94 150 LYS A O 1
ATOM 1082 N N . LYS A 1 151 ? -17.097 -7.353 -7.322 1.00 97.38 151 LYS A N 1
ATOM 1083 C CA . LYS A 1 151 ? -17.794 -6.139 -7.761 1.00 97.38 151 LYS A CA 1
ATOM 1084 C C . LYS A 1 151 ? -16.900 -5.253 -8.628 1.00 97.38 151 LYS A C 1
ATOM 1086 O O . LYS A 1 151 ? -17.407 -4.616 -9.544 1.00 97.38 151 LYS A O 1
ATOM 1091 N N . ASP A 1 152 ? -15.615 -5.196 -8.304 1.00 97.12 152 ASP A N 1
ATOM 1092 C CA . ASP A 1 152 ? -14.604 -4.404 -8.996 1.00 97.12 152 ASP A CA 1
ATOM 1093 C C . ASP A 1 152 ? -13.281 -5.177 -8.997 1.00 97.12 152 ASP A C 1
ATOM 1095 O O . ASP A 1 152 ? -12.625 -5.307 -7.960 1.00 97.12 152 ASP A O 1
ATOM 1099 N N . ASP A 1 153 ? -12.907 -5.699 -10.160 1.00 94.69 153 ASP A N 1
ATOM 1100 C CA . ASP A 1 153 ? -11.675 -6.443 -10.412 1.00 94.69 153 ASP A CA 1
ATOM 1101 C C . ASP A 1 153 ? -10.612 -5.614 -11.149 1.00 94.69 153 ASP A C 1
ATOM 1103 O O . ASP A 1 153 ? -9.641 -6.171 -11.665 1.00 94.69 153 ASP A O 1
ATOM 1107 N N . SER A 1 154 ? -10.756 -4.283 -11.156 1.00 96.94 154 SER A N 1
ATOM 1108 C CA . SER A 1 154 ? -9.742 -3.381 -11.699 1.00 96.94 154 SER A CA 1
ATOM 1109 C C . SER A 1 154 ? -8.378 -3.581 -11.031 1.00 96.94 154 SER A C 1
ATOM 1111 O O . SER A 1 154 ? -8.273 -3.933 -9.851 1.00 96.94 154 SER A O 1
ATOM 1113 N N . VAL A 1 155 ? -7.302 -3.264 -11.758 1.00 95.81 155 VAL A N 1
ATOM 1114 C CA . VAL A 1 155 ? -5.924 -3.283 -11.230 1.00 95.81 155 VAL A CA 1
ATOM 1115 C C . VAL A 1 155 ? -5.768 -2.487 -9.930 1.00 95.81 155 VAL A C 1
ATOM 1117 O O . VAL A 1 155 ? -5.019 -2.894 -9.044 1.00 95.81 155 VAL A O 1
ATOM 1120 N N . LEU A 1 156 ? -6.509 -1.385 -9.769 1.00 94.94 156 LEU A N 1
ATOM 1121 C CA . LEU A 1 156 ? -6.512 -0.589 -8.541 1.00 94.94 156 LEU A CA 1
ATOM 1122 C C . LEU A 1 156 ? -7.100 -1.378 -7.364 1.00 94.94 156 LEU A C 1
ATOM 1124 O O . LEU A 1 156 ? -6.494 -1.449 -6.293 1.00 94.94 156 LEU A O 1
ATOM 1128 N N . SER A 1 157 ? -8.263 -1.993 -7.582 1.00 97.75 157 SER A N 1
ATOM 1129 C CA . SER A 1 157 ? -8.950 -2.829 -6.597 1.00 97.75 157 SER A CA 1
ATOM 1130 C C . SER A 1 157 ? -8.099 -4.040 -6.194 1.00 97.75 157 SER A C 1
ATOM 1132 O O . SER A 1 157 ? -7.945 -4.321 -5.002 1.00 97.75 157 SER A O 1
ATOM 1134 N N . LEU A 1 158 ? -7.452 -4.689 -7.169 1.00 98.19 158 LEU A N 1
ATOM 1135 C CA . LEU A 1 158 ? -6.487 -5.770 -6.949 1.00 98.19 158 LEU A CA 1
ATOM 1136 C C . LEU A 1 158 ? -5.290 -5.308 -6.113 1.00 98.19 158 LEU A C 1
ATOM 1138 O O . LEU A 1 158 ? -4.935 -5.965 -5.135 1.00 98.19 158 LEU A O 1
ATOM 1142 N N . GLY A 1 159 ? -4.716 -4.143 -6.432 1.00 95.94 159 GLY A N 1
ATOM 1143 C CA . GLY A 1 159 ? -3.623 -3.554 -5.662 1.00 95.94 159 GLY A CA 1
ATOM 1144 C C . GLY A 1 159 ? -3.972 -3.398 -4.182 1.00 95.94 159 GLY A C 1
ATOM 1145 O O . GLY A 1 159 ? -3.215 -3.849 -3.323 1.00 95.94 159 GLY A O 1
ATOM 1146 N N . TYR A 1 160 ? -5.143 -2.837 -3.868 1.00 98.25 160 TYR A N 1
ATOM 1147 C CA . TYR A 1 160 ? -5.618 -2.739 -2.485 1.00 98.25 160 TYR A CA 1
ATOM 1148 C C . TYR A 1 160 ? -5.824 -4.108 -1.827 1.00 98.25 160 TYR A C 1
ATOM 1150 O O . TYR A 1 160 ? -5.388 -4.310 -0.690 1.00 98.25 160 TYR A O 1
ATOM 1158 N N . ALA A 1 161 ? -6.430 -5.062 -2.537 1.00 98.38 161 ALA A N 1
ATOM 1159 C CA . ALA A 1 161 ? -6.653 -6.409 -2.022 1.00 98.38 161 ALA A CA 1
ATOM 1160 C C . ALA A 1 161 ? -5.343 -7.135 -1.682 1.00 98.38 161 ALA A C 1
ATOM 1162 O O . ALA A 1 161 ? -5.287 -7.842 -0.675 1.00 98.38 161 ALA A O 1
ATOM 1163 N N . PHE A 1 162 ? -4.270 -6.921 -2.449 1.00 98.38 162 PHE A N 1
ATOM 1164 C CA . PHE A 1 162 ? -2.964 -7.503 -2.137 1.00 98.38 162 PHE A CA 1
ATOM 1165 C C . PHE A 1 162 ? -2.393 -6.972 -0.820 1.00 98.38 162 PHE A C 1
ATOM 1167 O O . PHE A 1 162 ? -1.922 -7.757 0.004 1.00 98.38 162 PHE A O 1
ATOM 1174 N N . HIS A 1 163 ? -2.491 -5.661 -0.567 1.00 97.31 163 HIS A N 1
ATOM 1175 C CA . HIS A 1 163 ? -2.070 -5.093 0.722 1.00 97.31 163 HIS A CA 1
ATOM 1176 C C . HIS A 1 163 ? -2.954 -5.553 1.886 1.00 97.31 163 HIS A C 1
ATOM 1178 O O . HIS A 1 163 ? -2.450 -5.700 2.998 1.00 97.31 163 HIS A O 1
ATOM 1184 N N . VAL A 1 164 ? -4.251 -5.791 1.663 1.00 98.12 164 VAL A N 1
ATOM 1185 C CA . VAL A 1 164 ? -5.129 -6.401 2.678 1.00 98.12 164 VAL A CA 1
ATOM 1186 C C . VAL A 1 164 ? -4.679 -7.828 2.980 1.00 98.12 164 VAL A C 1
ATOM 1188 O O . VAL A 1 164 ? -4.435 -8.155 4.140 1.00 98.12 164 VAL A O 1
ATOM 1191 N N . GLY A 1 165 ? -4.506 -8.661 1.950 1.00 97.44 165 GLY A N 1
ATOM 1192 C CA . GLY A 1 165 ? -4.075 -10.050 2.099 1.00 97.44 165 GLY A CA 1
ATOM 1193 C C . GLY A 1 165 ? -2.730 -10.178 2.817 1.00 97.44 165 GLY A C 1
ATOM 1194 O O . GLY A 1 165 ? -2.584 -11.035 3.681 1.00 97.44 165 GLY A O 1
ATOM 1195 N N . ALA A 1 166 ? -1.781 -9.277 2.542 1.00 96.19 166 ALA A N 1
ATOM 1196 C CA . ALA A 1 166 ? -0.460 -9.269 3.176 1.00 96.19 166 ALA A CA 1
ATOM 1197 C C . ALA A 1 166 ? -0.490 -9.045 4.702 1.00 96.19 166 ALA A C 1
ATOM 1199 O O . ALA A 1 166 ? 0.507 -9.282 5.381 1.00 96.19 166 ALA A O 1
ATOM 1200 N N . GLN A 1 167 ? -1.609 -8.562 5.248 1.00 94.88 167 GLN A N 1
ATOM 1201 C CA . GLN A 1 167 ? -1.780 -8.297 6.680 1.00 94.88 167 GLN A CA 1
ATOM 1202 C C . GLN A 1 167 ? -2.529 -9.418 7.407 1.00 94.88 167 GLN A C 1
ATOM 1204 O O . GLN A 1 167 ? -2.622 -9.399 8.637 1.00 94.88 167 GLN A O 1
ATOM 1209 N N . LEU A 1 168 ? -3.068 -10.393 6.672 1.00 93.88 168 LEU A N 1
ATOM 1210 C CA . LEU A 1 168 ? -3.801 -11.507 7.251 1.00 93.88 168 LEU A CA 1
ATOM 1211 C C . LEU A 1 168 ? -2.852 -12.629 7.659 1.00 93.88 168 LEU A C 1
ATOM 1213 O O . LEU A 1 168 ? -1.941 -13.012 6.931 1.00 93.88 168 LEU A O 1
ATOM 1217 N N . ARG A 1 169 ? -3.117 -13.205 8.831 1.00 83.81 169 ARG A N 1
ATOM 1218 C CA . ARG A 1 169 ? -2.519 -14.471 9.254 1.00 83.81 169 ARG A CA 1
ATOM 1219 C C . ARG A 1 169 ? -3.476 -15.588 8.848 1.00 83.81 169 ARG A C 1
ATOM 1221 O O . ARG A 1 169 ? -4.554 -15.690 9.426 1.00 83.81 169 ARG A O 1
ATOM 1228 N N . GLY A 1 170 ? -3.109 -16.403 7.861 1.00 82.44 170 GLY A N 1
ATOM 1229 C CA . GLY A 1 170 ? -3.922 -17.545 7.438 1.00 82.44 170 GLY A CA 1
ATOM 1230 C C . GLY A 1 170 ? -3.945 -17.773 5.929 1.00 82.44 170 GLY A C 1
ATOM 1231 O O . GLY A 1 170 ? -3.019 -17.404 5.214 1.00 82.44 170 GLY A O 1
ATOM 1232 N N . GLU A 1 171 ? -5.008 -18.426 5.462 1.00 87.12 171 GLU A N 1
ATOM 1233 C CA . GLU A 1 171 ? -5.215 -18.770 4.052 1.00 87.12 171 GLU A CA 1
ATOM 1234 C C . GLU A 1 171 ? -5.551 -17.504 3.243 1.00 87.12 171 GLU A C 1
ATOM 1236 O O . GLU A 1 171 ? -6.550 -16.839 3.510 1.00 87.12 171 GLU A O 1
ATOM 1241 N N . VAL A 1 172 ? -4.694 -17.157 2.281 1.00 94.25 172 VAL A N 1
ATOM 1242 C CA . VAL A 1 172 ? -4.851 -15.998 1.378 1.00 94.25 172 VAL A CA 1
ATOM 1243 C C . VAL A 1 172 ? -4.627 -16.378 -0.090 1.00 94.25 172 VAL A C 1
ATOM 1245 O O . VAL A 1 172 ? -4.479 -15.504 -0.944 1.00 94.25 172 VAL A O 1
ATOM 1248 N N . GLY A 1 173 ? -4.609 -17.677 -0.408 1.00 94.50 173 GLY A N 1
ATOM 1249 C CA . GLY A 1 173 ? -4.315 -18.223 -1.732 1.00 94.50 173 GLY A CA 1
ATOM 1250 C C . GLY A 1 173 ? -5.227 -17.655 -2.809 1.00 94.50 173 GLY A C 1
ATOM 1251 O O . GLY A 1 173 ? -4.745 -17.211 -3.843 1.00 94.50 173 GLY A O 1
ATOM 1252 N N . SER A 1 174 ? -6.516 -17.524 -2.504 1.00 94.50 174 SER A N 1
ATOM 1253 C CA . SER A 1 174 ? -7.494 -16.912 -3.414 1.00 94.50 174 SER A CA 1
ATOM 1254 C C . SER A 1 174 ? -7.218 -15.444 -3.776 1.00 94.50 174 SER A C 1
ATOM 1256 O O . SER A 1 174 ? -7.676 -14.994 -4.820 1.00 94.50 174 SER A O 1
ATOM 1258 N N . ILE A 1 175 ? -6.499 -14.682 -2.939 1.00 97.19 175 ILE A N 1
ATOM 1259 C CA . ILE A 1 175 ? -6.029 -13.325 -3.276 1.00 97.19 175 ILE A CA 1
ATOM 1260 C C . ILE A 1 175 ? -4.676 -13.415 -3.992 1.00 97.19 175 ILE A C 1
ATOM 1262 O O . ILE A 1 175 ? -4.450 -12.704 -4.966 1.00 97.19 175 ILE A O 1
ATOM 1266 N N . PHE A 1 176 ? -3.784 -14.296 -3.529 1.00 97.19 176 PHE A N 1
ATOM 1267 C CA . PHE A 1 176 ? -2.449 -14.490 -4.101 1.00 97.19 176 PHE A CA 1
ATOM 1268 C C . PHE A 1 176 ? -2.499 -14.906 -5.578 1.00 97.19 176 PHE A C 1
ATOM 1270 O O . PHE A 1 176 ? -1.738 -14.383 -6.388 1.00 97.19 176 PHE A O 1
ATOM 1277 N N . GLU A 1 177 ? -3.423 -15.792 -5.949 1.00 96.06 177 GLU A N 1
ATOM 1278 C CA . GLU A 1 177 ? -3.643 -16.220 -7.338 1.00 96.06 177 GLU A CA 1
ATOM 1279 C C . GLU A 1 177 ? -4.000 -15.042 -8.258 1.00 96.06 177 GLU A C 1
ATOM 1281 O O . GLU A 1 177 ? -3.604 -15.021 -9.420 1.00 96.06 177 GLU A O 1
ATOM 1286 N N . ARG A 1 178 ? -4.640 -13.992 -7.723 1.00 97.50 178 ARG A N 1
ATOM 1287 C CA . ARG A 1 178 ? -5.000 -12.792 -8.493 1.00 97.50 178 ARG A CA 1
ATOM 1288 C C . ARG A 1 178 ? -3.798 -11.900 -8.829 1.00 97.50 178 ARG A C 1
ATOM 1290 O O . ARG A 1 178 ? -3.959 -10.950 -9.590 1.00 97.50 178 ARG A O 1
ATOM 1297 N N . ILE A 1 179 ? -2.598 -12.160 -8.291 1.00 97.38 179 ILE A N 1
ATOM 1298 C CA . ILE A 1 179 ? -1.387 -11.414 -8.684 1.00 97.38 179 ILE A CA 1
ATOM 1299 C C . ILE A 1 179 ? -1.089 -11.644 -10.168 1.00 97.38 179 ILE A C 1
ATOM 1301 O O . ILE A 1 179 ? -0.778 -10.685 -10.871 1.00 97.38 179 ILE A O 1
ATOM 1305 N N . GLU A 1 180 ? -1.215 -12.880 -10.658 1.00 95.81 180 GLU A N 1
ATOM 1306 C CA . GLU A 1 180 ? -1.008 -13.175 -12.080 1.00 95.81 180 GLU A CA 1
ATOM 1307 C C . GLU A 1 180 ? -2.055 -12.454 -12.942 1.00 95.81 180 GLU A C 1
ATOM 1309 O O . GLU A 1 180 ? -1.685 -11.796 -13.916 1.00 95.81 180 GLU A O 1
ATOM 1314 N N . ASP A 1 181 ? -3.325 -12.452 -12.512 1.00 94.56 181 ASP A N 1
ATOM 1315 C CA . ASP A 1 181 ? -4.408 -11.697 -13.161 1.00 94.56 181 ASP A CA 1
ATOM 1316 C C . ASP A 1 181 ? -4.116 -10.194 -13.245 1.00 94.56 181 ASP A C 1
ATOM 1318 O O . ASP A 1 181 ? -4.471 -9.541 -14.225 1.00 94.56 181 ASP A O 1
ATOM 1322 N N . ALA A 1 182 ? -3.488 -9.615 -12.218 1.00 96.44 182 ALA A N 1
ATOM 1323 C CA . ALA A 1 182 ? -3.072 -8.220 -12.262 1.00 96.44 182 ALA A CA 1
ATOM 1324 C C . ALA A 1 182 ? -1.935 -8.038 -13.272 1.00 96.44 182 ALA A C 1
ATOM 1326 O O . ALA A 1 182 ? -2.021 -7.171 -14.130 1.00 96.44 182 ALA A O 1
ATOM 1327 N N . VAL A 1 183 ? -0.891 -8.870 -13.218 1.00 95.44 183 VAL A N 1
ATOM 1328 C CA . VAL A 1 183 ? 0.296 -8.758 -14.083 1.00 95.44 183 VAL A CA 1
ATOM 1329 C C . VAL A 1 183 ? -0.053 -8.852 -15.571 1.00 95.44 183 VAL A C 1
ATOM 1331 O O . VAL A 1 183 ? 0.549 -8.134 -16.369 1.00 95.44 183 VAL A O 1
ATOM 1334 N N . VAL A 1 184 ? -1.027 -9.683 -15.961 1.00 95.25 184 VAL A N 1
ATOM 1335 C CA . VAL A 1 184 ? -1.467 -9.786 -17.367 1.00 95.25 184 VAL A CA 1
ATOM 1336 C C . VAL A 1 184 ? -2.206 -8.543 -17.875 1.00 95.25 184 VAL A C 1
ATOM 1338 O O . VAL A 1 184 ? -2.306 -8.366 -19.085 1.00 95.25 184 VAL A O 1
ATOM 1341 N N . GLN A 1 185 ? -2.681 -7.668 -16.982 1.00 95.44 185 GLN A N 1
ATOM 1342 C CA . GLN A 1 185 ? -3.301 -6.381 -17.329 1.00 95.44 185 GLN A CA 1
ATOM 1343 C C . GLN A 1 185 ? -2.273 -5.251 -17.511 1.00 95.44 185 GLN A C 1
ATOM 1345 O O . GLN A 1 185 ? -2.653 -4.100 -17.712 1.00 95.44 185 GLN A O 1
ATOM 1350 N N . ALA A 1 186 ? -0.974 -5.536 -17.389 1.00 96.38 186 ALA A N 1
ATOM 1351 C CA . ALA A 1 186 ? 0.057 -4.525 -17.572 1.00 96.38 186 ALA A CA 1
ATOM 1352 C C . ALA A 1 186 ? 0.224 -4.149 -19.050 1.00 96.38 186 ALA A C 1
ATOM 1354 O O . ALA A 1 186 ? 0.416 -5.013 -19.906 1.00 96.38 186 ALA A O 1
ATOM 1355 N N . ASP A 1 187 ? 0.259 -2.850 -19.322 1.00 96.12 187 ASP A N 1
ATOM 1356 C CA . ASP A 1 187 ? 0.583 -2.307 -20.630 1.00 96.12 187 ASP A CA 1
ATOM 1357 C C . ASP A 1 187 ? 2.090 -2.304 -20.854 1.00 96.12 187 ASP A C 1
ATOM 1359 O O . ASP A 1 187 ? 2.872 -1.815 -20.028 1.00 96.12 187 ASP A O 1
ATOM 1363 N N . GLU A 1 188 ? 2.498 -2.777 -22.027 1.00 95.62 188 GLU A N 1
ATOM 1364 C CA . GLU A 1 188 ? 3.866 -2.632 -22.498 1.00 95.62 188 GLU A CA 1
ATOM 1365 C C . GLU A 1 188 ? 4.078 -1.267 -23.159 1.00 95.62 188 GLU A C 1
ATOM 1367 O O . GLU A 1 188 ? 3.363 -0.877 -24.080 1.00 95.62 188 GLU A O 1
ATOM 1372 N N . VAL A 1 189 ? 5.110 -0.550 -22.711 1.00 91.56 189 VAL A N 1
ATOM 1373 C CA . VAL A 1 189 ? 5.512 0.750 -23.259 1.00 91.56 189 VAL A CA 1
ATOM 1374 C C . VAL A 1 189 ? 6.873 0.607 -23.939 1.00 91.56 189 VAL A C 1
ATOM 1376 O O . VAL A 1 189 ? 7.871 0.239 -23.306 1.00 91.56 189 VAL A O 1
ATOM 1379 N N . ASP A 1 190 ? 6.904 0.885 -25.245 1.00 87.31 190 ASP A N 1
ATOM 1380 C CA . ASP A 1 190 ? 8.093 0.882 -26.114 1.00 87.31 190 ASP A CA 1
ATOM 1381 C C . ASP A 1 190 ? 8.950 -0.401 -26.056 1.00 87.31 190 ASP A C 1
ATOM 1383 O O . ASP A 1 190 ? 10.160 -0.370 -26.302 1.00 87.31 190 ASP A O 1
ATOM 1387 N N . GLY A 1 191 ? 8.354 -1.540 -25.686 1.00 89.44 191 GLY A N 1
ATOM 1388 C CA . GLY A 1 191 ? 9.048 -2.825 -25.550 1.00 89.44 191 GLY A CA 1
ATOM 1389 C C . GLY A 1 191 ? 9.959 -2.962 -24.325 1.00 89.44 191 GLY A C 1
ATOM 1390 O O . GLY A 1 191 ? 10.605 -3.995 -24.148 1.00 89.44 191 GLY A O 1
ATOM 1391 N N . ARG A 1 192 ? 10.060 -1.929 -23.476 1.00 89.75 192 ARG A N 1
ATOM 1392 C CA . ARG A 1 192 ? 11.087 -1.837 -22.413 1.00 89.75 192 ARG A CA 1
ATOM 1393 C C . ARG A 1 192 ? 10.533 -1.614 -21.013 1.00 89.75 192 ARG A C 1
ATOM 1395 O O . ARG A 1 192 ? 11.286 -1.723 -20.042 1.00 89.75 192 ARG A O 1
ATOM 1402 N N . MET A 1 193 ? 9.258 -1.267 -20.911 1.00 92.50 193 MET A N 1
ATOM 1403 C CA . MET A 1 193 ? 8.603 -0.885 -19.668 1.00 92.50 193 MET A CA 1
ATOM 1404 C C . MET A 1 193 ? 7.243 -1.562 -19.556 1.00 92.50 193 MET A C 1
ATOM 1406 O O . MET A 1 193 ? 6.583 -1.779 -20.568 1.00 92.50 193 MET A O 1
ATOM 1410 N N . LEU A 1 194 ? 6.839 -1.862 -18.323 1.00 93.94 194 LEU A N 1
ATOM 1411 C CA . LEU A 1 194 ? 5.487 -2.298 -17.992 1.00 93.94 194 LEU A CA 1
ATOM 1412 C C . LEU A 1 194 ? 4.876 -1.302 -17.016 1.00 93.94 194 LEU A C 1
ATOM 1414 O O . LEU A 1 194 ? 5.550 -0.851 -16.087 1.00 93.94 194 LEU A O 1
ATOM 1418 N N . GLN A 1 195 ? 3.612 -0.969 -17.230 1.00 93.25 195 GLN A N 1
ATOM 1419 C CA . GLN A 1 195 ? 2.821 -0.124 -16.342 1.00 93.25 195 GLN A CA 1
ATOM 1420 C C . GLN A 1 195 ? 1.417 -0.692 -16.205 1.00 93.25 195 GLN A C 1
ATOM 1422 O O . GLN A 1 195 ? 0.973 -1.4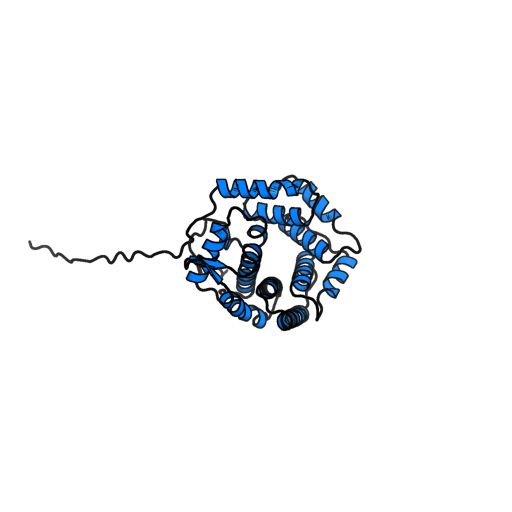37 -17.067 1.00 93.25 195 GLN A O 1
ATOM 1427 N N . PHE A 1 196 ? 0.694 -0.290 -15.171 1.00 94.94 196 PHE A N 1
ATOM 1428 C CA . PHE A 1 196 ? -0.759 -0.443 -15.167 1.00 94.94 196 PHE A CA 1
ATOM 1429 C C . PHE A 1 196 ? -1.436 0.839 -15.640 1.00 94.94 196 PHE A C 1
ATOM 1431 O O . PHE A 1 196 ? -0.881 1.940 -15.504 1.00 94.94 196 PHE A O 1
ATOM 1438 N N . GLU A 1 197 ? -2.661 0.694 -16.143 1.00 88.88 197 GLU A N 1
ATOM 1439 C CA . GLU A 1 197 ? -3.568 1.820 -16.341 1.00 88.88 197 GLU A CA 1
ATOM 1440 C C . GLU A 1 197 ? -3.666 2.646 -15.039 1.00 88.88 197 GLU A C 1
ATOM 1442 O O . GLU A 1 197 ? -3.649 2.111 -13.930 1.00 88.88 197 GLU A O 1
ATOM 1447 N N . GLY A 1 198 ? -3.670 3.977 -15.163 1.00 84.56 198 GLY A N 1
ATOM 1448 C CA . GLY A 1 198 ? -3.570 4.916 -14.034 1.00 84.56 198 GLY A CA 1
ATOM 1449 C C . GLY A 1 198 ? -2.140 5.221 -13.559 1.00 84.56 198 GLY A C 1
ATOM 1450 O O . GLY A 1 198 ? -1.933 6.032 -12.653 1.00 84.56 198 GLY A O 1
ATOM 1451 N N . GLY A 1 199 ? -1.128 4.659 -14.223 1.00 88.25 199 GLY A N 1
ATOM 1452 C CA . GLY A 1 199 ? 0.231 5.186 -14.215 1.00 88.25 199 GLY A CA 1
ATOM 1453 C C . GLY A 1 199 ? 1.034 4.872 -12.951 1.00 88.25 199 GLY A C 1
ATOM 1454 O O . GLY A 1 199 ? 0.945 3.787 -12.380 1.00 88.25 199 GLY A O 1
ATOM 1455 N N . LEU A 1 200 ? 1.921 5.797 -12.559 1.00 84.44 200 LEU A N 1
ATOM 1456 C CA . LEU A 1 200 ? 2.971 5.557 -11.556 1.00 84.44 200 LEU A CA 1
ATOM 1457 C C . LEU A 1 200 ? 2.426 5.074 -10.204 1.00 84.44 200 LEU A C 1
ATOM 1459 O O . LEU A 1 200 ? 2.945 4.107 -9.650 1.00 84.44 200 LEU A O 1
ATOM 1463 N N . SER A 1 201 ? 1.388 5.732 -9.688 1.00 82.31 201 SER A N 1
ATOM 1464 C CA . SER A 1 201 ? 0.840 5.443 -8.360 1.00 82.31 201 SER A CA 1
ATOM 1465 C C . SER A 1 201 ? 0.188 4.063 -8.297 1.00 82.31 201 SER A C 1
ATOM 1467 O O . SER A 1 201 ? 0.468 3.303 -7.373 1.00 82.31 201 SER A O 1
ATOM 1469 N N . ILE A 1 202 ? -0.619 3.709 -9.304 1.00 88.12 202 ILE A N 1
ATOM 1470 C CA . ILE A 1 202 ? -1.263 2.389 -9.377 1.00 88.12 202 ILE A CA 1
ATOM 1471 C C . ILE A 1 202 ? -0.212 1.303 -9.605 1.00 88.12 202 ILE A C 1
ATOM 1473 O O . ILE A 1 202 ? -0.227 0.282 -8.923 1.00 88.12 202 ILE A O 1
ATOM 1477 N N . THR A 1 203 ? 0.773 1.563 -10.469 1.00 91.31 203 THR A N 1
ATOM 1478 C CA . THR A 1 203 ? 1.890 0.634 -10.691 1.00 91.31 203 THR A CA 1
ATOM 1479 C C . THR A 1 203 ? 2.642 0.328 -9.397 1.00 91.31 203 THR A C 1
ATOM 1481 O O . THR A 1 203 ? 2.873 -0.837 -9.076 1.00 91.31 203 THR A O 1
ATOM 1484 N N . ALA A 1 204 ? 2.960 1.348 -8.598 1.00 87.19 204 ALA A N 1
ATOM 1485 C CA . ALA A 1 204 ? 3.613 1.156 -7.308 1.00 87.19 204 ALA A CA 1
ATOM 1486 C C . ALA A 1 204 ? 2.721 0.428 -6.292 1.00 87.19 204 ALA A C 1
ATOM 1488 O O . ALA A 1 204 ? 3.207 -0.458 -5.588 1.00 87.19 204 ALA A O 1
ATOM 1489 N N . LEU A 1 205 ? 1.429 0.767 -6.219 1.00 89.06 205 LEU A N 1
ATOM 1490 C CA . LEU A 1 205 ? 0.471 0.125 -5.316 1.00 89.06 205 LEU A CA 1
ATOM 1491 C C . LEU A 1 205 ? 0.359 -1.378 -5.598 1.00 89.06 205 LEU A C 1
ATOM 1493 O O . LEU A 1 205 ? 0.507 -2.176 -4.674 1.00 89.06 205 LEU A O 1
ATOM 1497 N N . VAL A 1 206 ? 0.142 -1.753 -6.861 1.00 94.25 206 VAL A N 1
ATOM 1498 C CA . VAL A 1 206 ? -0.048 -3.149 -7.276 1.00 94.25 206 VAL A CA 1
ATOM 1499 C C . VAL A 1 206 ? 1.208 -3.968 -7.022 1.00 94.25 206 VAL A C 1
ATOM 1501 O O . VAL A 1 206 ? 1.138 -4.998 -6.355 1.00 94.25 206 VAL A O 1
ATOM 1504 N N . LEU A 1 207 ? 2.368 -3.495 -7.492 1.00 94.81 207 LEU A N 1
ATOM 1505 C CA . LEU A 1 207 ? 3.624 -4.226 -7.322 1.00 94.81 207 LEU A CA 1
ATOM 1506 C C . LEU A 1 207 ? 3.969 -4.383 -5.845 1.00 94.81 207 LEU A C 1
ATOM 1508 O O . LEU A 1 207 ? 4.241 -5.488 -5.388 1.00 94.81 207 LEU A O 1
ATOM 1512 N N . SER A 1 208 ? 3.916 -3.300 -5.069 1.00 90.12 208 SER A N 1
ATOM 1513 C CA . SER A 1 208 ? 4.220 -3.387 -3.640 1.00 90.12 208 SER A CA 1
ATOM 1514 C C . SER A 1 208 ? 3.269 -4.306 -2.882 1.00 90.12 208 SER A C 1
ATOM 1516 O O . SER A 1 208 ? 3.720 -5.038 -2.004 1.00 90.12 208 SER A O 1
ATOM 1518 N N . GLY A 1 209 ? 1.980 -4.300 -3.225 1.00 93.44 209 GLY A N 1
ATOM 1519 C CA . GLY A 1 209 ? 0.997 -5.205 -2.643 1.00 93.44 209 GLY A CA 1
ATOM 1520 C C . GLY A 1 209 ? 1.312 -6.657 -2.988 1.00 93.44 209 GLY A C 1
ATOM 1521 O O . GLY A 1 209 ? 1.373 -7.492 -2.091 1.00 93.44 209 GLY A O 1
ATOM 1522 N N . ALA A 1 210 ? 1.584 -6.945 -4.263 1.00 95.88 210 ALA A N 1
ATOM 1523 C CA . ALA A 1 210 ? 1.929 -8.281 -4.739 1.00 95.88 210 ALA A CA 1
ATOM 1524 C C . ALA A 1 210 ? 3.183 -8.839 -4.048 1.00 95.88 210 ALA A C 1
ATOM 1526 O O . ALA A 1 210 ? 3.158 -9.963 -3.549 1.00 95.88 210 ALA A O 1
ATOM 1527 N N . TYR A 1 211 ? 4.259 -8.047 -3.955 1.00 94.31 211 TYR A N 1
ATOM 1528 C CA . TYR A 1 211 ? 5.486 -8.466 -3.269 1.00 94.31 211 TYR A CA 1
ATOM 1529 C C . TYR A 1 211 ? 5.264 -8.690 -1.767 1.00 94.31 211 TYR A C 1
ATOM 1531 O O . TYR A 1 211 ? 5.715 -9.705 -1.245 1.00 94.31 211 TYR A O 1
ATOM 1539 N N . LYS A 1 212 ? 4.534 -7.801 -1.076 1.00 93.75 212 LYS A N 1
ATOM 1540 C CA . LYS A 1 212 ? 4.214 -7.977 0.353 1.00 93.75 212 LYS A CA 1
ATOM 1541 C C . LYS A 1 212 ? 3.341 -9.205 0.602 1.00 93.75 212 LYS A C 1
ATOM 1543 O O . LYS A 1 212 ? 3.556 -9.923 1.570 1.00 93.75 212 LYS A O 1
ATOM 1548 N N . LEU A 1 213 ? 2.355 -9.453 -0.259 1.00 95.38 213 LEU A N 1
ATOM 1549 C CA . LEU A 1 213 ? 1.491 -10.627 -0.153 1.00 95.38 213 LEU A CA 1
ATOM 1550 C C . LEU A 1 213 ? 2.283 -11.916 -0.386 1.00 95.38 213 LEU A C 1
ATOM 1552 O O . LEU A 1 213 ? 2.068 -12.905 0.313 1.00 95.38 213 LEU A O 1
ATOM 1556 N N . ALA A 1 214 ? 3.211 -11.901 -1.341 1.00 93.69 214 ALA A N 1
ATOM 1557 C CA . ALA A 1 214 ? 4.085 -13.030 -1.612 1.00 93.69 214 ALA A CA 1
ATOM 1558 C C . ALA A 1 214 ? 5.027 -13.328 -0.440 1.00 93.69 214 ALA A C 1
ATOM 1560 O O . ALA A 1 214 ? 5.098 -14.475 0.002 1.00 93.69 214 ALA A O 1
ATOM 1561 N N . GLU A 1 215 ? 5.637 -12.290 0.134 1.00 91.62 215 GLU A N 1
ATOM 1562 C CA . GLU A 1 215 ? 6.436 -12.380 1.359 1.00 91.62 215 GLU A CA 1
ATOM 1563 C C . GLU A 1 215 ? 5.613 -12.950 2.525 1.00 91.62 215 GLU A C 1
ATOM 1565 O O . GLU A 1 215 ? 6.003 -13.950 3.123 1.00 91.62 215 GLU A O 1
ATOM 1570 N N . ALA A 1 216 ? 4.423 -12.397 2.788 1.00 91.12 216 ALA A N 1
ATOM 1571 C CA . ALA A 1 216 ? 3.522 -12.879 3.839 1.00 91.12 216 ALA A CA 1
ATOM 1572 C C . ALA A 1 216 ? 3.053 -14.331 3.619 1.00 91.12 216 ALA A C 1
ATOM 1574 O O . ALA A 1 216 ? 2.757 -15.042 4.579 1.00 91.12 216 ALA A O 1
ATOM 1575 N N . SER A 1 217 ? 3.004 -14.781 2.363 1.00 91.81 217 SER A N 1
ATOM 1576 C CA . SER A 1 217 ? 2.627 -16.148 1.984 1.00 91.81 217 SER A CA 1
ATOM 1577 C C . SER A 1 217 ? 3.813 -17.115 1.928 1.00 91.81 217 SER A C 1
ATOM 1579 O O . SER A 1 217 ? 3.602 -18.292 1.632 1.00 91.81 217 SER A O 1
ATOM 1581 N N . ASN A 1 218 ? 5.042 -16.638 2.161 1.00 91.81 218 ASN A N 1
ATOM 1582 C CA . ASN A 1 218 ? 6.286 -17.379 1.944 1.00 91.81 218 ASN A CA 1
ATOM 1583 C C . ASN A 1 218 ? 6.361 -18.022 0.541 1.00 91.81 218 ASN A C 1
ATOM 1585 O O . ASN A 1 218 ? 6.688 -19.200 0.383 1.00 91.81 218 ASN A O 1
ATOM 1589 N N . LYS A 1 219 ? 5.978 -17.256 -0.487 1.00 90.12 219 LYS A N 1
ATOM 1590 C CA . LYS A 1 219 ? 5.978 -17.663 -1.899 1.00 90.12 219 LYS A CA 1
ATOM 1591 C C . LYS A 1 219 ? 6.706 -16.620 -2.740 1.00 90.12 219 LYS A C 1
ATOM 1593 O O . LYS A 1 219 ? 6.717 -15.441 -2.407 1.00 90.12 219 LYS A O 1
ATOM 1598 N N . ALA A 1 220 ? 7.260 -17.035 -3.876 1.00 90.38 220 ALA A N 1
ATOM 1599 C CA . ALA A 1 220 ? 7.709 -16.084 -4.889 1.00 90.38 220 ALA A CA 1
ATOM 1600 C C . ALA A 1 220 ? 6.487 -15.431 -5.564 1.00 90.38 220 ALA A C 1
ATOM 1602 O O . ALA A 1 220 ? 5.526 -16.144 -5.865 1.00 90.38 220 ALA A O 1
ATOM 1603 N N . PRO A 1 221 ? 6.489 -14.112 -5.829 1.00 89.88 221 PRO A N 1
ATOM 1604 C CA . PRO A 1 221 ? 5.407 -13.491 -6.581 1.00 89.88 221 PRO A CA 1
ATOM 1605 C C . PRO A 1 221 ? 5.389 -14.050 -8.013 1.00 89.88 221 PRO A C 1
ATOM 1607 O O . PRO A 1 221 ? 6.463 -14.228 -8.597 1.00 89.88 221 PRO A O 1
ATOM 1610 N N . PRO A 1 222 ? 4.211 -14.292 -8.616 1.00 92.38 222 PRO A N 1
ATOM 1611 C CA . PRO A 1 222 ? 4.089 -14.740 -10.005 1.00 92.38 222 PRO A CA 1
ATOM 1612 C C . PRO A 1 222 ? 4.362 -13.586 -10.994 1.00 92.38 222 PRO A C 1
ATOM 1614 O O . PRO A 1 222 ? 3.536 -13.231 -11.827 1.00 92.38 222 PRO A O 1
ATOM 1617 N N . ILE A 1 223 ? 5.542 -12.973 -10.881 1.00 91.00 223 ILE A N 1
ATOM 1618 C CA . ILE A 1 223 ? 6.066 -11.917 -11.750 1.00 91.00 223 ILE A CA 1
ATOM 1619 C C . ILE A 1 223 ? 7.369 -12.447 -12.339 1.00 91.00 223 ILE A C 1
ATOM 1621 O O . ILE A 1 223 ? 8.317 -12.736 -11.606 1.00 91.00 223 ILE A O 1
ATOM 1625 N N . LYS A 1 224 ? 7.437 -12.583 -13.666 1.00 89.81 224 LYS A N 1
ATOM 1626 C CA . LYS A 1 224 ? 8.646 -13.095 -14.319 1.00 89.81 224 LYS A CA 1
ATOM 1627 C C . LYS A 1 224 ? 9.805 -12.101 -14.169 1.00 89.81 224 LYS A C 1
ATOM 1629 O O . LYS A 1 224 ? 9.568 -10.890 -14.137 1.00 89.81 224 LYS A O 1
ATOM 1634 N N . PRO A 1 225 ? 11.066 -12.565 -14.134 1.00 87.81 225 PRO A N 1
ATOM 1635 C CA . PRO A 1 225 ? 12.221 -11.678 -13.993 1.00 87.81 225 PRO A CA 1
ATOM 1636 C C . PRO A 1 225 ? 12.294 -10.558 -15.045 1.00 87.81 225 PRO A C 1
ATOM 1638 O O . PRO A 1 225 ? 12.636 -9.425 -14.714 1.00 87.81 225 PRO A O 1
ATOM 1641 N N . ASP A 1 226 ? 11.932 -10.833 -16.301 1.00 88.25 226 ASP A N 1
ATOM 1642 C CA . ASP A 1 226 ? 11.894 -9.826 -17.368 1.00 88.25 226 ASP A CA 1
ATOM 1643 C C . ASP A 1 226 ? 10.788 -8.781 -17.140 1.00 88.25 226 ASP A C 1
ATOM 1645 O O . ASP A 1 226 ? 11.013 -7.586 -17.344 1.00 88.25 226 ASP A O 1
ATOM 1649 N N . GLN A 1 227 ? 9.622 -9.207 -16.645 1.00 90.94 227 GLN A N 1
ATOM 1650 C CA . GLN A 1 227 ? 8.530 -8.308 -16.273 1.00 90.94 227 GLN A CA 1
ATOM 1651 C C . GLN A 1 227 ? 8.939 -7.414 -15.100 1.00 90.94 227 GLN A C 1
ATOM 1653 O O . GLN A 1 227 ? 8.720 -6.205 -15.148 1.00 90.94 227 GLN A O 1
ATOM 1658 N N . ALA A 1 228 ? 9.601 -7.979 -14.085 1.00 89.44 228 ALA A N 1
ATOM 1659 C CA . ALA A 1 228 ? 10.123 -7.224 -12.949 1.00 89.44 228 ALA A CA 1
ATOM 1660 C C . ALA A 1 228 ? 11.103 -6.126 -13.400 1.00 89.44 228 ALA A C 1
ATOM 1662 O O . ALA A 1 228 ? 10.990 -4.982 -12.959 1.00 89.44 228 ALA A O 1
ATOM 1663 N N . VAL A 1 229 ? 12.005 -6.428 -14.344 1.00 85.88 229 VAL A N 1
ATOM 1664 C CA . VAL A 1 229 ? 12.903 -5.421 -14.936 1.00 85.88 229 VAL A CA 1
ATOM 1665 C C . VAL A 1 229 ? 12.129 -4.343 -15.695 1.00 85.88 229 VAL A C 1
ATOM 1667 O O . VAL A 1 229 ? 12.414 -3.158 -15.527 1.00 85.88 229 VAL A O 1
ATOM 1670 N N . LYS A 1 230 ? 11.128 -4.710 -16.504 1.00 90.75 230 LYS A N 1
ATOM 1671 C CA . LYS A 1 230 ? 10.304 -3.735 -17.239 1.00 90.75 230 LYS A CA 1
ATOM 1672 C C . LYS A 1 230 ? 9.521 -2.811 -16.296 1.00 90.75 230 LYS A C 1
ATOM 1674 O O . LYS A 1 230 ? 9.480 -1.600 -16.522 1.00 90.75 230 LYS A O 1
ATOM 1679 N N . PHE A 1 231 ? 8.949 -3.340 -15.217 1.00 91.44 231 PHE A N 1
ATOM 1680 C CA . PHE A 1 231 ? 8.309 -2.529 -14.179 1.00 91.44 231 PHE A CA 1
ATOM 1681 C C . PHE A 1 231 ? 9.309 -1.618 -13.459 1.00 91.44 231 PHE A C 1
ATOM 1683 O O . PHE A 1 231 ? 9.036 -0.436 -13.253 1.00 91.44 231 PHE A O 1
ATOM 1690 N N . ALA A 1 232 ? 10.499 -2.123 -13.124 1.00 86.25 232 ALA A N 1
ATOM 1691 C CA . ALA A 1 232 ? 11.546 -1.308 -12.516 1.00 86.25 232 ALA A CA 1
ATOM 1692 C C . ALA A 1 232 ? 11.957 -0.149 -13.439 1.00 86.25 232 ALA A C 1
ATOM 1694 O O . ALA A 1 232 ? 12.008 0.999 -13.002 1.00 86.25 232 ALA A O 1
ATOM 1695 N N . ASN A 1 233 ? 12.156 -0.410 -14.734 1.00 87.44 233 ASN A N 1
ATOM 1696 C CA . ASN A 1 233 ? 12.449 0.628 -15.728 1.00 87.44 233 ASN A CA 1
ATOM 1697 C C . ASN A 1 233 ? 11.346 1.690 -15.784 1.00 87.44 233 ASN A C 1
ATOM 1699 O O . ASN A 1 233 ? 11.635 2.888 -15.840 1.00 87.44 233 ASN A O 1
ATOM 1703 N N . TYR A 1 234 ? 10.084 1.266 -15.722 1.00 88.44 234 TYR A N 1
ATOM 1704 C CA . TYR A 1 234 ? 8.944 2.171 -15.700 1.00 88.44 234 TYR A CA 1
ATOM 1705 C C . TYR A 1 234 ? 8.968 3.111 -14.487 1.00 88.44 234 TYR A C 1
ATOM 1707 O O . TYR A 1 234 ? 8.898 4.333 -14.662 1.00 88.44 234 TYR A O 1
ATOM 1715 N N . LEU A 1 235 ? 9.135 2.567 -13.278 1.00 85.44 235 LEU A N 1
ATOM 1716 C CA . LEU A 1 235 ? 9.226 3.353 -12.042 1.00 85.44 235 LEU A CA 1
ATOM 1717 C C . LEU A 1 235 ? 10.426 4.313 -12.081 1.00 85.44 235 LEU A C 1
ATOM 1719 O O . LEU A 1 235 ? 10.305 5.496 -11.756 1.00 85.44 235 LEU A O 1
ATOM 1723 N N . MET A 1 236 ? 11.573 3.827 -12.555 1.00 81.88 236 MET A N 1
ATOM 1724 C CA . MET A 1 236 ? 12.822 4.582 -12.588 1.00 81.88 236 MET A CA 1
ATOM 1725 C C . MET A 1 236 ? 12.844 5.692 -13.642 1.00 81.88 236 MET A C 1
ATOM 1727 O O . MET A 1 236 ? 13.384 6.770 -13.384 1.00 81.88 236 MET A O 1
ATOM 1731 N N . SER A 1 237 ? 12.214 5.488 -14.801 1.00 82.81 237 SER A N 1
ATOM 1732 C CA . SER A 1 237 ? 12.060 6.537 -15.823 1.00 82.81 237 SER A CA 1
ATOM 1733 C C . SER A 1 237 ? 11.267 7.746 -15.309 1.00 82.81 237 SER A C 1
ATOM 1735 O O . SER A 1 237 ? 11.446 8.866 -15.782 1.00 82.81 237 SER A O 1
ATOM 1737 N N . ARG A 1 238 ? 10.432 7.534 -14.285 1.00 79.62 238 ARG A N 1
ATOM 1738 C CA . ARG A 1 238 ? 9.581 8.544 -13.651 1.00 79.62 238 ARG A CA 1
ATOM 1739 C C . ARG A 1 238 ? 10.105 8.988 -12.297 1.00 79.62 238 ARG A C 1
ATOM 1741 O O . ARG A 1 238 ? 9.354 9.604 -11.548 1.00 79.62 238 ARG A O 1
ATOM 1748 N N . LYS A 1 239 ? 11.392 8.765 -11.999 1.00 70.56 239 LYS A N 1
ATOM 1749 C CA . LYS A 1 239 ? 12.027 9.164 -10.732 1.00 70.56 239 LYS A CA 1
ATOM 1750 C C . LYS A 1 239 ? 11.771 10.626 -10.343 1.00 70.56 239 LYS A C 1
ATOM 1752 O O . LYS A 1 239 ? 11.787 10.950 -9.160 1.00 70.56 239 LYS A O 1
ATOM 1757 N N . PHE A 1 240 ? 11.461 11.499 -11.306 1.00 64.12 240 PHE A N 1
ATOM 1758 C CA . PHE A 1 240 ? 11.117 12.909 -11.101 1.00 64.12 240 PHE A CA 1
ATOM 1759 C C . PHE A 1 240 ? 9.692 13.187 -10.583 1.00 64.12 240 PHE A C 1
ATOM 1761 O O . PHE A 1 240 ? 9.468 14.252 -10.018 1.00 64.12 240 PHE A O 1
ATOM 1768 N N . HIS A 1 241 ? 8.772 12.225 -10.679 1.00 60.88 241 HIS A N 1
ATOM 1769 C CA . HIS A 1 241 ? 7.353 12.348 -10.312 1.00 60.88 241 HIS A CA 1
ATOM 1770 C C . HIS A 1 241 ? 6.976 11.526 -9.066 1.00 60.88 241 HIS A C 1
ATOM 1772 O O . HIS A 1 241 ? 5.825 11.126 -8.912 1.00 60.88 241 HIS A O 1
ATOM 1778 N N . VAL A 1 242 ? 7.939 11.253 -8.175 1.00 56.81 242 VAL A N 1
ATOM 1779 C CA . VAL A 1 242 ? 7.800 10.276 -7.082 1.00 56.81 242 VAL A CA 1
ATOM 1780 C C . VAL A 1 242 ? 7.562 10.905 -5.693 1.00 56.81 242 VAL A C 1
ATOM 1782 O O . VAL A 1 242 ? 8.473 10.920 -4.870 1.00 56.81 242 VAL A O 1
ATOM 1785 N N . PRO A 1 243 ? 6.345 11.381 -5.372 1.00 47.78 243 PRO A N 1
ATOM 1786 C CA . PRO A 1 243 ? 5.918 11.493 -3.975 1.00 47.78 243 PRO A CA 1
ATOM 1787 C C . PRO A 1 243 ? 5.185 10.232 -3.477 1.00 47.78 243 PRO A C 1
ATOM 1789 O O . PRO A 1 243 ? 5.307 9.880 -2.311 1.00 47.78 243 PRO A O 1
ATOM 1792 N N . VAL A 1 244 ? 4.456 9.516 -4.349 1.00 43.19 244 VAL A N 1
ATOM 1793 C CA . VAL A 1 244 ? 3.545 8.415 -3.945 1.00 43.19 244 VAL A CA 1
ATOM 1794 C C . VAL A 1 244 ? 4.156 7.018 -4.128 1.00 43.19 244 VAL A C 1
ATOM 1796 O O . VAL A 1 244 ? 3.874 6.111 -3.354 1.00 43.19 244 VAL A O 1
ATOM 1799 N N . ALA A 1 245 ? 5.038 6.810 -5.114 1.00 37.59 245 ALA A N 1
ATOM 1800 C CA . ALA A 1 245 ? 5.598 5.473 -5.341 1.00 37.59 245 ALA A CA 1
ATOM 1801 C C . ALA A 1 245 ? 6.624 5.053 -4.275 1.00 37.59 245 ALA A C 1
ATOM 1803 O O . ALA A 1 245 ? 6.713 3.871 -3.980 1.00 37.59 245 ALA A O 1
ATOM 1804 N N . ILE A 1 246 ? 7.348 5.987 -3.646 1.00 40.50 246 ILE A N 1
ATOM 1805 C CA . ILE A 1 246 ? 8.315 5.662 -2.578 1.00 40.50 246 ILE A CA 1
ATOM 1806 C C . ILE A 1 246 ? 7.622 5.269 -1.270 1.00 40.50 246 ILE A C 1
ATOM 1808 O O . ILE A 1 246 ? 8.194 4.524 -0.490 1.00 40.50 246 ILE A O 1
ATOM 1812 N N . THR A 1 247 ? 6.400 5.735 -1.017 1.00 41.59 247 THR A N 1
ATOM 1813 C CA . THR A 1 247 ? 5.675 5.441 0.233 1.00 41.59 247 THR A CA 1
ATOM 1814 C C . THR A 1 247 ? 4.997 4.075 0.199 1.00 41.59 247 THR A C 1
ATOM 1816 O O . THR A 1 247 ? 4.666 3.516 1.244 1.00 41.59 247 THR A O 1
ATOM 1819 N N . LEU A 1 248 ? 4.820 3.529 -1.007 1.00 38.69 248 LEU A N 1
ATOM 1820 C CA . LEU A 1 248 ? 4.243 2.215 -1.250 1.00 38.69 248 LEU A CA 1
ATOM 1821 C C . LEU A 1 248 ? 5.294 1.185 -1.680 1.00 38.69 248 LEU A C 1
ATOM 1823 O O . LEU A 1 248 ? 5.140 0.022 -1.322 1.00 38.69 248 LEU A O 1
ATOM 1827 N N . ALA A 1 249 ? 6.366 1.566 -2.383 1.00 34.75 249 ALA A N 1
ATOM 1828 C CA . ALA A 1 249 ? 7.384 0.631 -2.860 1.00 34.75 249 ALA A CA 1
ATOM 1829 C C . ALA A 1 249 ? 8.180 -0.011 -1.711 1.00 34.75 249 ALA A C 1
ATOM 1831 O O . ALA A 1 249 ? 8.701 0.657 -0.821 1.00 34.75 249 ALA A O 1
ATOM 1832 N N . SER A 1 250 ? 8.297 -1.339 -1.758 1.00 35.88 250 SER A N 1
ATOM 1833 C CA . SER A 1 250 ? 9.195 -2.104 -0.894 1.00 35.88 250 SER A CA 1
ATOM 1834 C C . SER A 1 250 ? 10.666 -1.760 -1.181 1.00 35.88 250 SER A C 1
ATOM 1836 O O . SER A 1 250 ? 11.003 -1.194 -2.225 1.00 35.88 250 SER A O 1
ATOM 1838 N N . ASN A 1 251 ? 11.565 -2.151 -0.269 1.00 35.00 251 ASN A N 1
ATOM 1839 C CA . ASN A 1 251 ? 13.021 -1.952 -0.381 1.00 35.00 251 ASN A CA 1
ATOM 1840 C C . ASN A 1 251 ? 13.628 -2.450 -1.712 1.00 35.00 251 ASN A C 1
ATOM 1842 O O . ASN A 1 251 ? 14.692 -1.978 -2.109 1.00 35.00 251 ASN A O 1
ATOM 1846 N N . VAL A 1 252 ? 12.928 -3.340 -2.426 1.00 38.78 252 VAL A N 1
ATOM 1847 C CA . VAL A 1 252 ? 13.303 -3.900 -3.736 1.00 38.78 252 VAL A CA 1
ATOM 1848 C C . VAL A 1 252 ? 13.472 -2.820 -4.816 1.00 38.78 252 VAL A C 1
ATOM 1850 O O . VAL A 1 252 ? 14.232 -3.011 -5.759 1.00 38.78 252 VAL A O 1
ATOM 1853 N N . ALA A 1 253 ? 12.824 -1.658 -4.679 1.00 35.75 253 ALA A N 1
ATOM 1854 C CA . ALA A 1 253 ? 12.917 -0.580 -5.666 1.00 35.75 253 ALA A CA 1
ATOM 1855 C C . ALA A 1 253 ? 13.976 0.501 -5.351 1.00 35.75 253 ALA A C 1
ATOM 1857 O O . ALA A 1 253 ? 14.139 1.417 -6.159 1.00 35.75 253 ALA A O 1
ATOM 1858 N N . VAL A 1 254 ? 14.659 0.470 -4.188 1.00 35.44 254 VAL A N 1
ATOM 1859 C CA . VAL A 1 254 ? 15.273 1.705 -3.634 1.00 35.44 254 VAL A CA 1
ATOM 1860 C C . VAL A 1 254 ? 16.722 1.595 -3.110 1.00 35.44 254 VAL A C 1
ATOM 1862 O O . VAL A 1 254 ? 17.302 2.635 -2.785 1.00 35.44 254 VAL A O 1
ATOM 1865 N N . SER A 1 255 ? 17.381 0.427 -3.069 1.00 34.50 255 SER A N 1
ATOM 1866 C CA . SER A 1 255 ? 18.790 0.354 -2.610 1.00 34.50 255 SER A CA 1
ATOM 1867 C C . SER A 1 255 ? 19.716 -0.501 -3.480 1.00 34.50 255 SER A C 1
ATOM 1869 O O . SER A 1 255 ? 19.379 -1.605 -3.891 1.00 34.50 255 SER A O 1
ATOM 1871 N N . ALA A 1 256 ? 20.923 0.026 -3.715 1.00 37.75 256 ALA A N 1
ATOM 1872 C CA . ALA A 1 256 ? 22.019 -0.590 -4.467 1.00 37.75 256 ALA A CA 1
ATOM 1873 C C . ALA A 1 256 ? 22.820 -1.633 -3.659 1.00 37.75 256 ALA A C 1
ATOM 1875 O O . ALA A 1 256 ? 23.836 -2.124 -4.143 1.00 37.75 256 ALA A O 1
ATOM 1876 N N . GLU A 1 257 ? 22.381 -1.988 -2.450 1.00 31.67 257 GLU A N 1
ATOM 1877 C CA . GLU A 1 257 ? 22.987 -3.074 -1.662 1.00 31.67 257 GLU A CA 1
ATOM 1878 C C . GLU A 1 257 ? 22.553 -4.475 -2.132 1.00 31.67 257 GLU A C 1
ATOM 1880 O O . GLU A 1 257 ? 23.106 -5.469 -1.672 1.00 31.67 257 GLU A O 1
ATOM 1885 N N . ALA A 1 258 ? 21.643 -4.565 -3.111 1.00 35.62 258 ALA A N 1
ATOM 1886 C CA . ALA A 1 258 ? 21.287 -5.807 -3.798 1.00 35.62 258 ALA A CA 1
ATOM 1887 C C . ALA A 1 258 ? 20.940 -5.554 -5.286 1.00 35.62 258 ALA A C 1
ATOM 1889 O O . ALA A 1 258 ? 19.770 -5.565 -5.662 1.00 35.62 258 ALA A O 1
ATOM 1890 N N . PRO A 1 259 ? 21.920 -5.326 -6.187 1.00 29.41 259 PRO A N 1
ATOM 1891 C CA . PRO A 1 259 ? 21.667 -5.119 -7.619 1.00 29.41 259 PRO A CA 1
ATOM 1892 C C . PRO A 1 259 ? 21.452 -6.441 -8.384 1.00 29.41 259 PRO A C 1
ATOM 1894 O O . PRO A 1 259 ? 21.626 -6.516 -9.597 1.00 29.41 259 PRO A O 1
ATOM 1897 N N . GLN A 1 260 ? 21.094 -7.500 -7.671 1.00 23.69 260 GLN A N 1
ATOM 1898 C CA . GLN A 1 260 ? 20.709 -8.792 -8.207 1.00 23.69 260 GLN A CA 1
ATOM 1899 C C . GLN A 1 260 ? 19.241 -8.956 -7.827 1.00 23.69 260 GLN A C 1
ATOM 1901 O O . GLN A 1 260 ? 18.887 -8.752 -6.667 1.00 23.69 260 GLN A O 1
ATOM 1906 N N . VAL A 1 261 ? 18.386 -9.369 -8.761 1.00 29.41 261 VAL A N 1
ATOM 1907 C CA . VAL A 1 261 ? 17.172 -10.096 -8.378 1.00 29.41 261 VAL A CA 1
ATOM 1908 C C . VAL A 1 261 ? 17.665 -11.389 -7.719 1.00 29.41 261 VAL A C 1
ATOM 1910 O O . VAL A 1 261 ? 17.803 -12.419 -8.371 1.00 29.41 261 VAL A O 1
ATOM 1913 N N . GLN A 1 262 ? 18.053 -11.314 -6.445 1.00 23.03 262 GLN A N 1
ATOM 1914 C CA . GLN A 1 262 ? 18.322 -12.485 -5.638 1.00 23.03 262 GLN A CA 1
ATOM 1915 C C . GLN A 1 262 ? 16.965 -13.063 -5.276 1.00 23.03 262 GLN A C 1
ATOM 1917 O O . GLN A 1 262 ? 16.314 -12.659 -4.319 1.00 23.03 262 GLN A O 1
ATOM 1922 N N . VAL A 1 263 ? 16.556 -14.056 -6.056 1.00 29.36 263 VAL A N 1
ATOM 1923 C CA . VAL A 1 263 ? 15.929 -15.227 -5.456 1.00 29.36 263 VAL A CA 1
ATOM 1924 C C . VAL A 1 263 ? 17.034 -15.877 -4.611 1.00 29.36 263 VAL A C 1
ATOM 1926 O O . VAL A 1 263 ? 17.758 -16.731 -5.109 1.00 29.36 263 VAL A O 1
ATOM 1929 N N . SER A 1 264 ? 17.283 -15.381 -3.396 1.00 21.05 264 SER A N 1
ATOM 1930 C CA . SER A 1 264 ? 18.175 -16.050 -2.443 1.00 21.05 264 SER A CA 1
ATOM 1931 C C . SER A 1 264 ? 17.341 -16.630 -1.315 1.00 21.05 264 SER A C 1
ATOM 1933 O O . SER A 1 264 ? 16.727 -15.904 -0.537 1.00 21.05 264 SER A O 1
ATOM 1935 N N . GLU A 1 265 ? 17.355 -17.955 -1.274 1.00 25.36 265 GLU A N 1
ATOM 1936 C CA . GLU A 1 265 ? 16.799 -18.903 -0.306 1.00 25.36 265 GLU A CA 1
ATOM 1937 C C . GLU A 1 265 ? 17.262 -18.731 1.158 1.00 25.36 265 GLU A C 1
ATOM 1939 O O . GLU A 1 265 ? 17.176 -19.672 1.940 1.00 25.36 265 GLU A O 1
ATOM 1944 N N . ASP A 1 266 ? 17.699 -17.556 1.597 1.00 22.73 266 ASP A N 1
ATOM 1945 C CA . ASP A 1 266 ? 18.310 -17.404 2.921 1.00 22.73 266 ASP A CA 1
ATOM 1946 C C . ASP A 1 266 ? 17.350 -16.774 3.934 1.00 22.73 266 ASP A C 1
ATOM 1948 O O . ASP A 1 266 ? 17.567 -15.664 4.394 1.00 22.73 266 ASP A O 1
ATOM 1952 N N . PHE A 1 267 ? 16.278 -17.492 4.279 1.00 23.17 267 PHE A N 1
ATOM 1953 C CA . PHE A 1 267 ? 15.638 -17.442 5.609 1.00 23.17 267 PHE A CA 1
ATOM 1954 C C . PHE A 1 267 ? 14.842 -18.739 5.856 1.00 23.17 267 PHE A C 1
ATOM 1956 O O . PHE A 1 267 ? 13.675 -18.752 6.236 1.00 23.17 267 PHE A O 1
ATOM 1963 N N . CYS A 1 268 ? 15.498 -19.877 5.631 1.00 25.75 268 CYS A N 1
ATOM 1964 C CA . CYS A 1 268 ? 15.165 -21.137 6.286 1.00 25.75 268 CYS A CA 1
ATOM 1965 C C . CYS A 1 268 ? 16.382 -21.538 7.127 1.00 25.75 268 CYS A C 1
ATOM 1967 O O . CYS A 1 268 ? 17.480 -21.626 6.594 1.00 25.75 268 CYS A O 1
ATOM 1969 N N . TYR A 1 269 ? 16.155 -21.793 8.419 1.00 22.75 269 TYR A N 1
ATOM 1970 C CA . TYR A 1 269 ? 17.127 -22.125 9.476 1.00 22.75 269 TYR A CA 1
ATOM 1971 C C . TYR A 1 269 ? 17.900 -20.962 10.119 1.00 22.75 269 TYR A C 1
ATOM 1973 O O . TYR A 1 269 ? 19.052 -20.691 9.788 1.00 22.75 269 TYR A O 1
ATOM 1981 N N . SER A 1 270 ? 17.325 -20.389 11.181 1.00 27.30 270 SER A N 1
ATOM 1982 C CA . SER A 1 270 ? 17.744 -20.624 12.584 1.00 27.30 270 SER A CA 1
ATOM 1983 C C . SER A 1 270 ? 16.769 -19.961 13.551 1.00 27.30 270 SER A C 1
ATOM 1985 O O . SER A 1 270 ? 16.410 -18.791 13.301 1.00 27.30 270 SER A O 1
#

Radius of gyration: 21.59 Å; Cα contacts (8 Å, |Δi|>4): 361; chains: 1; bounding box: 81×54×50 Å

Nearest PDB structures (foldseek):
  8b6l-assembly1_P  TM=8.899E-01  e=6.749E-15  Homo sapiens
  4jhr-assembly1_A  TM=3.295E-01  e=2.877E+00  Mus musculus
  4wne-assembly1_A  TM=2.650E-01  e=1.433E+00  Homo sapiens
  4jhr-assembly1_B  TM=3.078E-01  e=2.502E+00  Mus musculus

Organism: Portunus trituberculatus (NCBI:txid210409)

InterPro domains:
  IPR008814 Dolichyl-diphosphooligosaccharide--protein glycosyltransferase subunit Swp1 [PTHR12640] (7-263)
  IPR055373 Ribophorin II, N-terminal domain [PF05817] (24-239)